Protein AF-A0A1X0QK88-F1 (afdb_monomer_lite)

InterPro domains:
  IPR004154 Anticodon-binding [PF03129] (53-151)
  IPR004499 Proline-tRNA ligase, class IIa, archaeal-type [PTHR43382] (1-264)
  IPR016061 Proline-tRNA ligase, class II, C-terminal [PF09180] (179-264)
  IPR016061 Proline-tRNA ligase, class II, C-terminal [SM00946] (178-264)
  IPR017449 Prolyl-tRNA synthetase, class II [G3DSA:3.30.110.30] (173-264)
  IPR017449 Prolyl-tRNA synthetase, class II [SSF64586] (173-264)
  IPR036621 Anticodon-binding domain superfamily [G3DSA:3.40.50.800] (47-169)
  IPR045864 Class II Aminoacyl-tRNA synthetase/Biotinyl protein ligase (BPL) and lipoyl protein ligase (LPL) [G3DSA:3.30.930.10] (1-44)

pLDDT: mean 93.07, std 9.31, range [46.19, 98.5]

Foldseek 3Di:
DPPAWDDPDPPDPDIDHDDDDDDDDDCVVVVVQQVQQADPLAGADQQVPQLAQEEEEEPDDDPPDDPVLVVLQVVVSVVLVVLQPPHRYDYDPPPVDHSVRVVSVCLNSNRQKYWYTYSVCSVVQWIWIAGNRPRDIDIGHSVCSNVVSVVSSVVSNVVSVVVSVVVLVVQEAEDLALVCVLVSQVVVGKYWYFAAPDPVLQVQQQVVNFDDDVVDGPATGKGFPFQDPDQPPPQVVVPPDDDQRAHSRDRDGGDTITIIHGDD

Radius of gyration: 28.31 Å; chains: 1; bounding box: 80×51×78 Å

Structure (mmCIF, N/CA/C/O backbone):
data_AF-A0A1X0QK88-F1
#
_entry.id   AF-A0A1X0QK88-F1
#
loop_
_atom_site.group_PDB
_atom_site.id
_atom_site.type_symbol
_atom_site.label_atom_id
_atom_site.label_alt_id
_atom_site.label_comp_id
_atom_site.label_asym_id
_atom_site.label_entity_id
_atom_site.label_seq_id
_atom_site.pdbx_PDB_ins_code
_atom_site.Cartn_x
_atom_site.Cartn_y
_atom_site.Cartn_z
_atom_site.occupancy
_atom_site.B_iso_or_equiv
_atom_site.auth_seq_id
_atom_site.auth_comp_id
_atom_site.auth_asym_id
_atom_site.auth_atom_id
_atom_site.pdbx_PDB_model_num
ATOM 1 N N . MET A 1 1 ? 40.387 -0.852 -6.750 1.00 80.88 1 MET A N 1
ATOM 2 C CA . MET A 1 1 ? 40.039 0.233 -5.802 1.00 80.88 1 MET A CA 1
ATOM 3 C C . MET A 1 1 ? 40.524 -0.067 -4.384 1.00 80.88 1 MET A C 1
ATOM 5 O O . MET A 1 1 ? 41.199 0.788 -3.844 1.00 80.88 1 MET A O 1
ATOM 9 N N . PHE A 1 2 ? 40.257 -1.251 -3.809 1.00 92.81 2 PHE A N 1
ATOM 10 C CA . PHE A 1 2 ? 40.659 -1.595 -2.425 1.00 92.81 2 PHE A CA 1
ATOM 11 C C . PHE A 1 2 ? 41.566 -2.841 -2.295 1.00 92.81 2 PHE A C 1
ATOM 13 O O . PHE A 1 2 ? 41.738 -3.353 -1.200 1.00 92.81 2 PHE A O 1
ATOM 20 N N . ASP A 1 3 ? 42.105 -3.343 -3.412 1.00 92.25 3 ASP A N 1
ATOM 21 C CA . ASP A 1 3 ? 42.988 -4.524 -3.520 1.00 92.25 3 ASP A CA 1
ATOM 22 C C . ASP A 1 3 ? 42.616 -5.753 -2.659 1.00 92.25 3 ASP A C 1
ATOM 24 O O . ASP A 1 3 ? 43.473 -6.426 -2.098 1.00 92.25 3 ASP A O 1
ATOM 28 N N . ILE A 1 4 ? 41.318 -6.062 -2.564 1.00 93.25 4 ILE A N 1
ATOM 29 C CA . ILE A 1 4 ? 40.820 -7.197 -1.777 1.00 93.25 4 ILE A CA 1
ATOM 30 C C . ILE A 1 4 ? 40.997 -8.487 -2.585 1.00 93.25 4 ILE A C 1
ATOM 32 O O . ILE A 1 4 ? 40.326 -8.690 -3.601 1.00 93.25 4 ILE A O 1
ATOM 36 N N . LYS A 1 5 ? 41.895 -9.352 -2.118 1.00 93.38 5 LYS A N 1
ATOM 37 C CA . LYS A 1 5 ? 42.307 -10.592 -2.781 1.00 93.38 5 LYS A CA 1
ATOM 38 C C . LYS A 1 5 ? 42.198 -11.789 -1.839 1.00 93.38 5 LYS A C 1
ATOM 40 O O . LYS A 1 5 ? 42.336 -11.634 -0.628 1.00 93.38 5 LYS A O 1
ATOM 45 N N . VAL A 1 6 ? 41.985 -12.972 -2.404 1.00 90.44 6 VAL A N 1
ATOM 46 C CA . VAL A 1 6 ? 42.018 -14.269 -1.711 1.00 90.44 6 VAL A CA 1
ATOM 47 C C . VAL A 1 6 ? 42.975 -15.210 -2.439 1.00 90.44 6 VAL A C 1
ATOM 49 O O . VAL A 1 6 ? 43.127 -15.094 -3.652 1.00 90.44 6 VAL A O 1
ATOM 52 N N . SER A 1 7 ? 43.641 -16.101 -1.702 1.00 88.88 7 SER A N 1
ATOM 53 C CA . SER A 1 7 ? 44.454 -17.162 -2.311 1.00 88.88 7 SER A CA 1
ATOM 54 C C . SER A 1 7 ? 43.537 -18.202 -2.944 1.00 88.88 7 SER A C 1
ATOM 56 O O . SER A 1 7 ? 42.541 -18.581 -2.323 1.00 88.88 7 SER A O 1
ATOM 58 N N . ASP A 1 8 ? 43.871 -18.658 -4.149 1.00 80.19 8 ASP A N 1
ATOM 59 C CA . ASP A 1 8 ? 43.075 -19.670 -4.852 1.00 80.19 8 ASP A CA 1
ATOM 60 C C . ASP A 1 8 ? 43.226 -21.070 -4.220 1.00 80.19 8 ASP A C 1
ATOM 62 O O . ASP A 1 8 ? 42.284 -21.861 -4.255 1.00 80.19 8 ASP A O 1
ATOM 66 N N . ASP A 1 9 ? 44.376 -21.353 -3.592 1.00 81.31 9 ASP A N 1
ATOM 67 C CA . ASP A 1 9 ? 44.658 -22.560 -2.800 1.00 81.31 9 ASP A CA 1
ATOM 68 C C . ASP A 1 9 ? 45.673 -22.267 -1.665 1.00 81.31 9 ASP A C 1
ATOM 70 O O . ASP A 1 9 ? 46.349 -21.236 -1.662 1.00 81.31 9 ASP A O 1
ATOM 74 N N . VAL A 1 10 ? 45.812 -23.171 -0.689 1.00 68.12 10 VAL A N 1
ATOM 75 C CA . VAL A 1 10 ? 46.709 -23.041 0.481 1.00 68.12 10 VAL A CA 1
ATOM 76 C C . VAL A 1 10 ? 48.191 -23.029 0.079 1.00 68.12 10 VAL A C 1
ATOM 78 O O . VAL A 1 10 ? 49.013 -22.452 0.788 1.00 68.12 10 VAL A O 1
ATOM 81 N N . ALA A 1 11 ? 48.535 -23.641 -1.059 1.00 67.12 11 ALA A N 1
ATOM 82 C CA . ALA A 1 11 ? 49.905 -23.747 -1.568 1.00 67.12 11 ALA A CA 1
ATOM 83 C C . ALA A 1 11 ? 50.180 -22.898 -2.827 1.00 67.12 11 ALA A C 1
ATOM 85 O O . ALA A 1 11 ? 51.289 -22.951 -3.359 1.00 67.12 11 ALA A O 1
ATOM 86 N N . SER A 1 12 ? 49.198 -22.139 -3.329 1.00 67.44 12 SER A N 1
ATOM 87 C CA . SER A 1 12 ? 49.368 -21.319 -4.534 1.00 67.44 12 SER A CA 1
ATOM 88 C C . SER A 1 12 ? 49.799 -19.892 -4.194 1.00 67.44 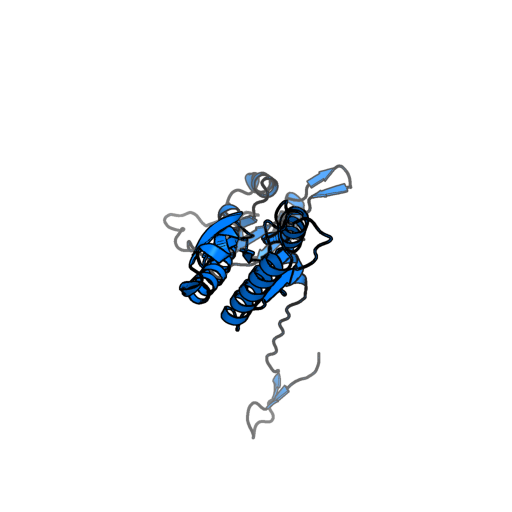12 SER A C 1
ATOM 90 O O . SER A 1 12 ? 49.189 -19.255 -3.343 1.00 67.44 12 SER A O 1
ATOM 92 N N . GLU A 1 13 ? 50.757 -19.333 -4.935 1.00 75.50 13 GLU A N 1
ATOM 93 C CA . GLU A 1 13 ? 51.069 -17.889 -4.910 1.00 75.50 13 GLU A CA 1
ATOM 94 C C . GLU A 1 13 ? 50.109 -17.059 -5.793 1.00 75.50 13 GLU A C 1
ATOM 96 O O . GLU A 1 13 ? 50.347 -15.878 -6.059 1.00 75.50 13 GLU A O 1
ATOM 101 N N . THR A 1 14 ? 49.025 -17.671 -6.285 1.00 83.44 14 THR A N 1
ATOM 102 C CA . THR A 1 14 ? 48.020 -17.014 -7.123 1.00 83.44 14 THR A CA 1
ATOM 103 C C . THR A 1 14 ? 46.889 -16.446 -6.275 1.00 83.44 14 THR A C 1
ATOM 105 O O . THR A 1 14 ? 46.311 -17.118 -5.420 1.00 83.44 14 THR A O 1
ATOM 108 N N . PHE A 1 15 ? 46.580 -15.177 -6.532 1.00 87.62 15 PHE A N 1
ATOM 109 C CA . PHE A 1 15 ? 45.544 -14.432 -5.836 1.00 87.62 15 PHE A CA 1
ATOM 110 C C . PHE A 1 15 ? 44.443 -14.029 -6.807 1.00 87.62 15 PHE A C 1
ATOM 112 O O . PHE A 1 15 ? 44.713 -13.342 -7.797 1.00 87.62 15 PHE A O 1
ATOM 119 N N . SER A 1 16 ? 43.201 -14.346 -6.461 1.00 91.44 16 SER A N 1
ATOM 120 C CA . SER A 1 16 ? 42.027 -13.851 -7.171 1.00 91.44 16 SER A CA 1
ATOM 121 C C . SER A 1 16 ? 41.388 -12.677 -6.444 1.00 91.44 16 SER A C 1
ATOM 123 O O . SER A 1 16 ? 41.336 -12.609 -5.213 1.00 91.44 16 SER A O 1
ATOM 125 N N . TYR A 1 17 ? 40.853 -11.737 -7.221 1.00 93.75 17 TYR A N 1
ATOM 126 C CA . TYR A 1 17 ? 39.996 -10.683 -6.691 1.00 93.75 17 TYR A CA 1
ATOM 127 C C . TYR A 1 17 ? 38.646 -11.257 -6.259 1.00 93.75 17 TYR A C 1
ATOM 129 O O . TYR A 1 17 ? 38.052 -12.078 -6.956 1.00 93.75 17 TYR A O 1
ATOM 137 N N . VAL A 1 18 ? 38.140 -10.793 -5.117 1.00 94.88 18 VAL A N 1
ATOM 138 C CA . VAL A 1 18 ? 36.835 -11.232 -4.607 1.00 94.88 18 VAL A CA 1
ATOM 139 C C . VAL A 1 18 ? 35.676 -10.670 -5.435 1.00 94.88 18 VAL A C 1
ATOM 141 O O . VAL A 1 18 ? 35.711 -9.528 -5.898 1.00 94.88 18 VAL A O 1
ATOM 144 N N . TYR A 1 19 ? 34.594 -11.441 -5.548 1.00 94.75 19 TYR A N 1
ATOM 145 C CA . TYR A 1 19 ? 33.315 -10.949 -6.058 1.00 94.75 19 TYR A CA 1
ATOM 146 C C . TYR A 1 19 ? 32.554 -10.239 -4.935 1.00 94.75 19 TYR A C 1
ATOM 148 O O . TYR A 1 19 ? 32.218 -10.851 -3.922 1.00 94.75 19 TYR A O 1
ATOM 156 N N . GLN A 1 20 ? 32.266 -8.948 -5.107 1.00 95.75 20 GLN A N 1
ATOM 157 C CA . GLN A 1 20 ? 31.522 -8.148 -4.129 1.00 95.75 20 GLN A CA 1
ATOM 158 C C . GLN A 1 20 ? 30.158 -7.741 -4.688 1.00 95.75 20 GLN A C 1
ATOM 160 O O . GLN A 1 20 ? 30.025 -7.441 -5.873 1.00 95.75 20 GLN A O 1
ATOM 165 N N . ASN A 1 21 ? 29.148 -7.686 -3.821 1.00 97.12 21 ASN A N 1
ATOM 166 C CA . ASN A 1 21 ? 27.846 -7.100 -4.121 1.00 97.12 21 ASN A CA 1
ATOM 167 C C . ASN A 1 21 ? 27.462 -6.079 -3.040 1.00 97.12 21 ASN A C 1
ATOM 169 O O . ASN A 1 21 ? 28.023 -6.062 -1.944 1.00 97.12 21 ASN A O 1
ATOM 173 N N . CYS A 1 22 ? 26.522 -5.195 -3.361 1.00 97.00 22 CYS A N 1
ATOM 174 C CA . CYS A 1 22 ? 25.921 -4.285 -2.397 1.00 97.00 22 CYS A CA 1
ATOM 175 C C . CYS A 1 22 ? 24.443 -4.072 -2.736 1.00 97.00 22 CYS A C 1
ATOM 177 O O . CYS A 1 22 ? 24.043 -4.070 -3.900 1.00 97.00 22 CYS A O 1
ATOM 179 N N . TRP A 1 23 ? 23.620 -3.913 -1.707 1.00 97.69 23 TRP A N 1
ATOM 180 C CA . TRP A 1 23 ? 22.190 -3.652 -1.830 1.00 97.69 23 TRP A CA 1
ATOM 181 C C . TRP A 1 23 ? 21.742 -2.781 -0.659 1.00 97.69 23 TRP A C 1
ATOM 183 O O . TRP A 1 23 ? 22.319 -2.831 0.426 1.00 97.69 23 TRP A O 1
ATOM 193 N N . GLY A 1 24 ? 20.728 -1.947 -0.885 1.00 97.12 24 GLY A N 1
ATOM 194 C CA . GLY A 1 24 ? 20.257 -0.991 0.110 1.00 97.12 24 GLY A CA 1
ATOM 195 C C . GLY A 1 24 ? 18.772 -0.691 -0.041 1.00 97.12 24 GLY A C 1
ATOM 196 O O . GLY A 1 24 ? 18.252 -0.572 -1.148 1.00 97.12 24 GLY A O 1
ATOM 197 N N . ILE A 1 25 ? 18.098 -0.541 1.095 1.00 97.06 25 ILE A N 1
ATOM 198 C CA . ILE A 1 25 ? 16.709 -0.099 1.203 1.00 97.06 25 ILE A CA 1
ATOM 199 C C . ILE A 1 25 ? 16.664 1.120 2.123 1.00 97.06 25 ILE A C 1
ATOM 201 O O . ILE A 1 25 ? 17.400 1.192 3.103 1.00 97.06 25 ILE A O 1
ATOM 205 N N . SER A 1 26 ? 15.823 2.102 1.799 1.00 97.38 26 SER A N 1
ATOM 206 C CA . SER A 1 26 ? 15.720 3.347 2.564 1.00 97.38 26 SER A CA 1
ATOM 207 C C . SER A 1 26 ? 14.285 3.649 2.991 1.00 97.38 26 SER A C 1
ATOM 209 O O . SER A 1 26 ? 13.323 2.975 2.603 1.00 97.38 26 SER A O 1
ATOM 211 N N . THR A 1 27 ? 14.132 4.731 3.755 1.00 97.88 27 THR A N 1
ATOM 212 C CA . THR A 1 27 ? 12.841 5.288 4.187 1.00 97.88 27 THR A CA 1
ATOM 213 C C . THR A 1 27 ? 11.955 5.755 3.030 1.00 97.88 27 THR A C 1
ATOM 215 O O . THR A 1 27 ? 10.769 5.997 3.241 1.00 97.88 27 THR A O 1
ATOM 218 N N . ARG A 1 28 ? 12.467 5.796 1.789 1.00 97.50 28 ARG A N 1
ATOM 219 C CA . ARG A 1 28 ? 11.655 6.002 0.576 1.00 97.50 28 ARG A CA 1
ATOM 220 C C . ARG A 1 28 ? 10.474 5.028 0.498 1.00 97.50 28 ARG A C 1
ATOM 222 O O . ARG A 1 28 ? 9.410 5.412 0.024 1.00 97.50 28 ARG A O 1
ATOM 229 N N . SER A 1 29 ? 10.636 3.808 1.010 1.00 97.25 29 SER A N 1
ATOM 230 C CA . SER A 1 29 ? 9.566 2.804 1.109 1.00 97.25 29 SER A CA 1
ATOM 231 C C . SER A 1 29 ? 8.326 3.307 1.866 1.00 97.25 29 SER A C 1
ATOM 233 O O . SER A 1 29 ? 7.206 2.994 1.471 1.00 97.25 29 SER A O 1
ATOM 235 N N . ILE A 1 30 ? 8.500 4.153 2.887 1.00 97.12 30 ILE A N 1
ATOM 236 C CA . ILE A 1 30 ? 7.397 4.766 3.646 1.00 97.12 30 ILE A CA 1
ATOM 237 C C . ILE A 1 30 ? 6.639 5.774 2.775 1.00 97.12 30 ILE A C 1
ATOM 239 O O . ILE A 1 30 ? 5.407 5.795 2.781 1.00 97.12 30 ILE A O 1
ATOM 243 N N . GLY A 1 31 ? 7.361 6.582 1.991 1.00 97.50 31 GLY A N 1
ATOM 244 C CA . GLY A 1 31 ? 6.757 7.516 1.037 1.00 97.50 31 GLY A CA 1
ATOM 245 C C . GLY A 1 31 ? 5.950 6.789 -0.039 1.00 97.50 31 GLY A C 1
ATOM 246 O O . GLY A 1 31 ? 4.801 7.147 -0.280 1.00 97.50 31 GLY A O 1
ATOM 247 N N . VAL A 1 32 ? 6.511 5.713 -0.607 1.00 97.44 32 VAL A N 1
ATOM 248 C CA . VAL A 1 32 ? 5.822 4.859 -1.590 1.00 97.44 32 VAL A CA 1
ATOM 249 C C . VAL A 1 32 ? 4.544 4.273 -0.994 1.00 97.44 32 VAL A C 1
ATOM 251 O O . VAL A 1 32 ? 3.480 4.450 -1.573 1.00 97.44 32 VAL A O 1
ATOM 254 N N . LEU A 1 33 ? 4.624 3.655 0.188 1.00 96.88 33 LEU A N 1
ATOM 255 C CA . LEU A 1 33 ? 3.472 3.098 0.905 1.00 96.88 33 LEU A CA 1
ATOM 256 C C . LEU A 1 33 ? 2.376 4.150 1.138 1.00 96.88 33 LEU A C 1
ATOM 258 O O . LEU A 1 33 ? 1.194 3.871 0.945 1.00 96.88 33 LEU A O 1
ATOM 262 N N . THR A 1 34 ? 2.772 5.368 1.516 1.00 96.81 34 THR A N 1
ATOM 263 C CA . THR A 1 34 ? 1.846 6.484 1.751 1.00 96.81 34 THR A CA 1
ATOM 264 C C . THR A 1 34 ? 1.157 6.924 0.465 1.00 96.81 34 THR A C 1
ATOM 266 O O . THR A 1 34 ? -0.064 7.058 0.459 1.00 96.81 34 THR A O 1
ATOM 269 N N . MET A 1 35 ? 1.899 7.102 -0.630 1.00 96.50 35 MET A N 1
ATOM 270 C CA . MET A 1 35 ? 1.336 7.512 -1.922 1.00 96.50 35 MET A CA 1
ATOM 271 C C . MET A 1 35 ? 0.413 6.449 -2.529 1.00 96.50 35 MET A C 1
ATOM 273 O O . MET A 1 35 ? -0.556 6.801 -3.192 1.00 96.50 35 MET A O 1
ATOM 277 N N . LEU A 1 36 ? 0.700 5.165 -2.297 1.00 96.31 36 LEU A N 1
ATOM 278 C CA . LEU A 1 36 ? -0.044 4.048 -2.883 1.00 96.31 36 LEU A CA 1
ATOM 279 C C . LEU A 1 36 ? -1.402 3.804 -2.226 1.00 96.31 36 LEU A C 1
ATOM 281 O O . LEU A 1 36 ? -2.365 3.478 -2.915 1.00 96.31 36 LEU A O 1
ATOM 285 N N . HIS A 1 37 ? -1.474 3.902 -0.897 1.00 97.69 37 HIS A N 1
ATOM 286 C CA . HIS A 1 37 ? -2.663 3.468 -0.161 1.00 97.69 37 HIS A CA 1
ATOM 287 C C . HIS A 1 37 ? -3.543 4.613 0.340 1.00 97.69 37 HIS A C 1
ATOM 289 O O . HIS A 1 37 ? -4.725 4.378 0.582 1.00 97.69 37 HIS A O 1
ATOM 295 N N . SER A 1 38 ? -3.005 5.826 0.506 1.00 96.94 38 SER A N 1
ATOM 296 C CA . SER A 1 38 ? -3.791 6.959 1.015 1.00 96.94 38 SER A CA 1
ATOM 297 C C . SER A 1 38 ? -4.940 7.328 0.078 1.00 96.94 38 SER A C 1
ATOM 299 O O . SER A 1 38 ? -4.864 7.153 -1.137 1.00 96.94 38 SER A O 1
ATOM 301 N N . ASP A 1 39 ? -5.999 7.883 0.655 1.00 96.69 39 ASP A N 1
ATOM 302 C CA . ASP A 1 39 ? -7.175 8.358 -0.066 1.00 96.69 39 ASP A CA 1
ATOM 303 C C . ASP A 1 39 ? -7.533 9.794 0.356 1.00 96.69 39 ASP A C 1
ATOM 305 O O . ASP A 1 39 ? -6.831 10.437 1.139 1.00 96.69 39 ASP A O 1
ATOM 309 N N . ASN A 1 40 ? -8.662 10.305 -0.139 1.00 97.12 40 ASN A N 1
ATOM 310 C CA . ASN A 1 40 ? -9.125 11.664 0.162 1.00 97.12 40 ASN A CA 1
ATOM 311 C C . ASN A 1 40 ? -9.525 11.882 1.636 1.00 97.12 40 ASN A C 1
ATOM 313 O O . ASN A 1 40 ? -9.787 13.017 2.026 1.00 97.12 40 ASN A O 1
ATOM 317 N N . LYS A 1 41 ? -9.602 10.824 2.454 1.00 96.25 41 LYS A N 1
ATOM 318 C CA . LYS A 1 41 ? -9.869 10.906 3.900 1.00 96.25 41 LYS A CA 1
ATOM 319 C C . LYS A 1 41 ? -8.583 10.892 4.728 1.00 96.25 41 LYS A C 1
ATOM 321 O O . LYS A 1 41 ? -8.633 11.155 5.927 1.00 96.25 41 LYS A O 1
ATOM 326 N N . GLY A 1 42 ? -7.441 10.589 4.112 1.00 96.75 42 GLY A N 1
ATOM 327 C CA . GLY A 1 42 ? -6.130 10.596 4.747 1.00 96.75 42 GLY A CA 1
ATOM 328 C C . GLY A 1 42 ? -5.354 9.308 4.514 1.00 96.75 42 GLY A C 1
ATOM 329 O O . GLY A 1 42 ? -5.550 8.592 3.532 1.00 96.75 42 GLY A O 1
ATOM 330 N N . PHE A 1 43 ? -4.457 9.004 5.449 1.00 97.56 43 PHE A N 1
ATOM 331 C CA . PHE A 1 43 ? -3.607 7.826 5.350 1.00 97.56 43 PHE A CA 1
ATOM 332 C C . PHE A 1 43 ? -4.435 6.538 5.446 1.00 97.56 43 PHE A C 1
ATOM 334 O O . PHE A 1 43 ? -5.462 6.499 6.123 1.00 97.56 43 PHE A O 1
ATOM 341 N N . VAL A 1 44 ? -3.974 5.468 4.798 1.00 98.31 44 VAL A N 1
ATOM 342 C CA . VAL A 1 44 ? -4.503 4.107 4.959 1.00 98.31 44 VAL A CA 1
ATOM 343 C C . VAL A 1 44 ? -3.318 3.207 5.276 1.00 98.31 44 VAL A C 1
ATOM 345 O O . VAL A 1 44 ? -2.493 2.922 4.411 1.00 98.31 44 VAL A O 1
ATOM 348 N N . SER A 1 45 ? -3.191 2.799 6.539 1.00 97.50 45 SER A N 1
ATOM 349 C CA . SER A 1 45 ? -2.028 2.039 6.983 1.00 97.50 45 SER A CA 1
ATOM 350 C C . SER A 1 45 ? -2.219 0.542 6.738 1.00 97.50 45 SER A C 1
ATOM 352 O O . SER A 1 45 ? -3.206 -0.026 7.213 1.00 97.50 45 SER A O 1
ATOM 354 N N . PRO A 1 46 ? -1.275 -0.151 6.076 1.00 98.12 46 PRO A N 1
ATOM 355 C CA . PRO A 1 46 ? -1.287 -1.604 6.041 1.00 98.12 46 PRO A CA 1
ATOM 356 C C . PRO A 1 46 ? -1.151 -2.178 7.463 1.00 98.12 46 PRO A C 1
ATOM 358 O O . PRO A 1 46 ? -0.227 -1.800 8.196 1.00 98.12 46 PRO A O 1
ATOM 361 N N . PRO A 1 47 ? -2.002 -3.138 7.872 1.00 97.88 47 PRO A N 1
ATOM 362 C CA . PRO A 1 47 ? -2.085 -3.575 9.266 1.00 97.88 47 PRO A CA 1
ATOM 363 C C . PRO A 1 47 ? -0.779 -4.085 9.881 1.00 97.88 47 PRO A C 1
ATOM 365 O O . PRO A 1 47 ? -0.565 -3.953 11.085 1.00 97.88 47 PRO A O 1
ATOM 368 N N . ARG A 1 48 ? 0.116 -4.667 9.075 1.00 97.56 48 ARG A N 1
ATOM 369 C CA . ARG A 1 48 ? 1.388 -5.231 9.552 1.00 97.56 48 ARG A CA 1
ATOM 370 C C . ARG A 1 48 ? 2.353 -4.157 10.060 1.00 97.56 48 ARG A C 1
ATOM 372 O O . ARG A 1 48 ? 3.048 -4.405 11.039 1.00 97.56 48 ARG A O 1
ATOM 379 N N . VAL A 1 49 ? 2.316 -2.955 9.483 1.00 97.31 49 VAL A N 1
ATOM 380 C CA . VAL A 1 49 ? 3.206 -1.831 9.839 1.00 97.31 49 VAL A CA 1
ATOM 381 C C . VAL A 1 49 ? 2.498 -0.700 10.593 1.00 97.31 49 VAL A C 1
ATOM 383 O O . VAL A 1 49 ? 3.146 0.233 11.058 1.00 97.31 49 VAL A O 1
ATOM 386 N N . ALA A 1 50 ? 1.176 -0.774 10.755 1.00 97.69 50 ALA A N 1
ATOM 387 C CA . ALA A 1 50 ? 0.403 0.240 11.466 1.00 97.69 50 ALA A CA 1
ATOM 388 C C . ALA A 1 50 ? 0.810 0.330 12.945 1.00 97.69 50 ALA A C 1
ATOM 390 O O . ALA A 1 50 ? 0.709 -0.663 13.663 1.00 97.69 50 ALA A O 1
ATOM 391 N N . HIS A 1 51 ? 1.206 1.508 13.442 1.00 96.38 51 HIS A N 1
ATOM 392 C CA . HIS A 1 51 ? 1.550 1.694 14.864 1.00 96.38 51 HIS A CA 1
ATOM 393 C C . HIS A 1 51 ? 0.381 1.333 15.799 1.00 96.38 51 HIS A C 1
ATOM 395 O O . HIS A 1 51 ? 0.571 0.735 16.854 1.00 96.38 51 HIS A O 1
ATOM 401 N N . THR A 1 52 ? -0.843 1.667 15.397 1.00 98.25 52 THR A N 1
ATOM 402 C CA . THR A 1 52 ? -2.082 1.231 16.046 1.00 98.25 52 THR A CA 1
ATOM 403 C C . THR A 1 52 ? -2.911 0.510 14.998 1.00 98.25 52 THR A C 1
ATOM 405 O O . THR A 1 52 ? -3.240 1.097 13.972 1.00 98.25 52 THR A O 1
ATOM 408 N N . GLN A 1 53 ? -3.193 -0.768 15.236 1.00 98.44 53 GLN A N 1
ATOM 409 C CA . GLN A 1 53 ? -3.983 -1.607 14.333 1.00 98.44 53 GLN A CA 1
ATOM 410 C C . GLN A 1 53 ? -5.477 -1.426 14.584 1.00 98.44 53 GLN A C 1
ATOM 412 O O . GLN A 1 53 ? -6.262 -1.397 13.639 1.00 98.44 53 GLN A O 1
ATOM 417 N N . LEU A 1 54 ? -5.839 -1.301 15.864 1.00 98.50 54 LEU A N 1
ATOM 418 C CA . LEU A 1 54 ? -7.212 -1.298 16.345 1.00 98.50 54 LEU A CA 1
ATOM 419 C C . LEU A 1 54 ? -7.442 -0.085 17.242 1.00 98.50 54 LEU A C 1
ATOM 421 O O . LEU A 1 54 ? -6.678 0.135 18.185 1.00 98.50 54 LEU A O 1
ATOM 425 N N . MET A 1 55 ? -8.496 0.682 16.974 1.00 98.44 55 MET A N 1
ATOM 426 C CA . MET A 1 55 ? -8.966 1.732 17.882 1.00 98.44 55 MET A CA 1
ATOM 427 C C . MET A 1 55 ? -10.366 1.413 18.384 1.00 98.44 55 MET A C 1
ATOM 429 O O . MET A 1 55 ? -11.285 1.308 17.578 1.00 98.44 55 MET A O 1
ATOM 433 N N . ILE A 1 56 ? -10.540 1.322 19.699 1.00 98.31 56 ILE A N 1
ATOM 434 C CA . ILE A 1 56 ? -11.848 1.128 20.328 1.00 98.31 56 ILE A CA 1
ATOM 435 C C . ILE A 1 56 ? -12.414 2.487 20.752 1.00 98.31 56 ILE A C 1
ATOM 437 O O . ILE A 1 56 ? -11.735 3.256 21.443 1.00 98.31 56 ILE A O 1
ATOM 441 N N . ILE A 1 57 ? -13.650 2.788 20.345 1.00 97.56 57 ILE A N 1
ATOM 442 C CA . ILE A 1 57 ? -14.310 4.071 20.606 1.00 97.56 57 ILE A CA 1
ATOM 443 C C . ILE A 1 57 ? -15.678 3.848 21.273 1.00 97.56 57 ILE A C 1
ATOM 445 O O . ILE A 1 57 ? -16.560 3.230 20.667 1.00 97.56 57 ILE A O 1
ATOM 449 N N . PRO A 1 58 ? -15.899 4.387 22.491 1.00 95.69 58 PRO A N 1
ATOM 450 C CA . PRO A 1 58 ? -17.212 4.379 23.118 1.00 95.69 58 PRO A CA 1
ATOM 451 C C . PRO A 1 58 ? -18.193 5.265 22.345 1.00 95.69 58 PRO A C 1
ATOM 453 O O . PRO A 1 58 ? -17.876 6.398 21.970 1.00 95.69 58 PRO A O 1
ATOM 456 N N . CYS A 1 59 ? -19.409 4.766 22.153 1.00 92.50 59 CYS A N 1
ATOM 457 C CA . CYS A 1 59 ? -20.475 5.431 21.413 1.00 92.50 59 CYS A CA 1
ATOM 458 C C . CYS A 1 59 ? -21.740 5.601 22.264 1.00 92.50 59 CYS A C 1
ATOM 460 O O . CYS A 1 59 ? -22.045 4.798 23.143 1.00 92.50 59 CYS A O 1
ATOM 462 N N . GLY A 1 60 ? -22.521 6.645 21.975 1.00 86.56 60 GLY A N 1
ATOM 463 C CA . GLY A 1 60 ? -23.825 6.858 22.615 1.00 86.56 60 GLY A CA 1
ATOM 464 C C . GLY A 1 60 ? -23.774 7.383 24.054 1.00 86.56 60 GLY A C 1
ATOM 465 O O . GLY A 1 60 ? -24.784 7.310 24.747 1.00 86.56 60 GLY A O 1
ATOM 466 N N . ILE A 1 61 ? -22.633 7.919 24.504 1.00 85.44 61 ILE A N 1
ATOM 467 C CA . ILE A 1 61 ? -22.516 8.624 25.787 1.00 85.44 61 ILE A CA 1
ATOM 468 C C . ILE A 1 61 ? -23.219 9.981 25.662 1.00 85.44 61 ILE A C 1
ATOM 470 O O . ILE A 1 61 ? -22.713 10.908 25.031 1.00 85.44 61 ILE A O 1
ATOM 474 N N . THR A 1 62 ? -24.413 10.083 26.239 1.00 82.81 62 THR A N 1
ATOM 475 C CA . THR A 1 62 ? -25.235 11.301 26.277 1.00 82.81 62 THR A CA 1
ATOM 476 C C . THR A 1 62 ? -25.404 11.792 27.715 1.00 82.81 62 THR A C 1
ATOM 478 O O . THR A 1 62 ? -25.150 11.055 28.666 1.00 82.81 62 THR A O 1
ATOM 481 N N . LYS A 1 63 ? -25.890 13.030 27.898 1.00 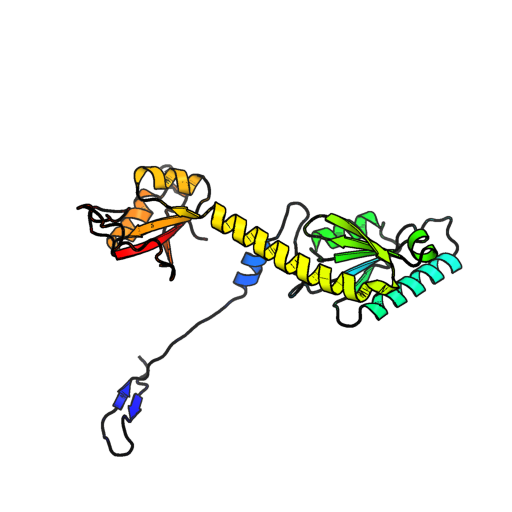78.44 63 LYS A N 1
ATOM 482 C CA . LYS A 1 63 ? -26.191 13.591 29.235 1.00 78.44 63 LYS A CA 1
ATOM 483 C C . LYS A 1 63 ? -27.225 12.777 30.026 1.00 78.44 63 LYS A C 1
ATOM 485 O O . LYS A 1 63 ? -27.278 12.884 31.240 1.00 78.44 63 LYS A O 1
ATOM 490 N N . SER A 1 64 ? -28.042 11.981 29.338 1.00 81.81 64 SER A N 1
ATOM 491 C CA . SER A 1 64 ? -29.069 11.119 29.930 1.00 81.81 64 SER A CA 1
ATOM 492 C C . SER A 1 64 ? -28.539 9.804 30.511 1.00 81.81 64 SER A C 1
ATOM 494 O O . SER A 1 64 ? -29.331 9.028 31.035 1.00 81.81 64 SER A O 1
ATOM 496 N N . LYS A 1 65 ? -27.236 9.523 30.390 1.00 85.94 65 LYS A N 1
ATOM 497 C CA . LYS A 1 65 ? -26.615 8.292 30.890 1.00 85.94 65 LYS A CA 1
ATOM 498 C C . LYS A 1 65 ? -26.036 8.479 32.280 1.00 85.94 65 LYS A C 1
ATOM 500 O O . LYS A 1 65 ? -25.312 9.448 32.510 1.00 85.94 65 LYS A O 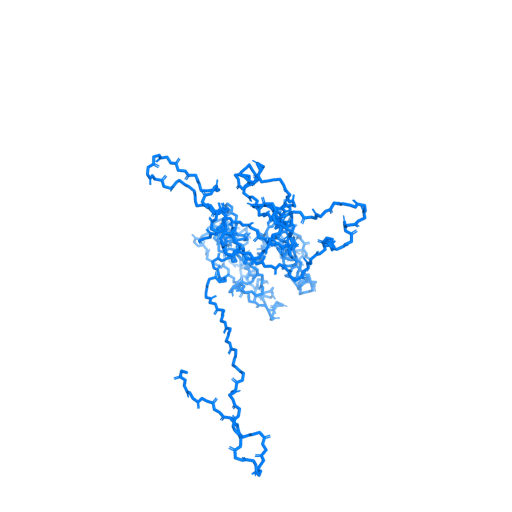1
ATOM 505 N N . THR A 1 66 ? -26.344 7.544 33.177 1.00 89.12 66 THR A N 1
ATOM 506 C CA . THR A 1 66 ? -25.822 7.565 34.548 1.00 89.12 66 THR A CA 1
ATOM 507 C C . THR A 1 66 ? -24.334 7.224 34.566 1.00 89.12 66 THR A C 1
ATOM 509 O O . THR A 1 66 ? -23.808 6.605 33.636 1.00 89.12 66 THR A O 1
ATOM 512 N N . GLU A 1 67 ? -23.637 7.619 35.631 1.00 88.81 67 GLU A N 1
ATOM 513 C CA . GLU A 1 67 ? -22.222 7.268 35.805 1.00 88.81 67 GLU A CA 1
ATOM 514 C C . GLU A 1 67 ? -22.018 5.747 35.895 1.00 88.81 67 GLU A C 1
ATOM 516 O O . GLU A 1 67 ? -21.071 5.224 35.310 1.00 88.81 67 GLU A O 1
ATOM 521 N N . ASP A 1 68 ? -22.960 5.017 36.501 1.00 91.25 68 ASP A N 1
ATOM 522 C CA . ASP A 1 68 ? -22.926 3.550 36.549 1.00 91.25 68 ASP A CA 1
ATOM 523 C C . ASP A 1 68 ? -23.068 2.917 35.157 1.00 91.25 68 ASP A C 1
ATOM 525 O O . ASP A 1 68 ? -22.343 1.982 34.815 1.00 91.25 68 ASP A O 1
ATOM 529 N N . GLU A 1 69 ? -23.958 3.445 34.306 1.00 90.81 69 GLU A N 1
ATOM 530 C CA . GLU A 1 69 ? -24.074 2.983 32.920 1.00 90.81 69 GLU A CA 1
ATOM 531 C C . GLU A 1 69 ? -22.759 3.207 32.157 1.00 90.81 69 GLU A C 1
ATOM 533 O O . GLU A 1 69 ? -22.285 2.300 31.466 1.00 90.81 69 GLU A O 1
ATOM 538 N N . LYS A 1 70 ? -22.145 4.391 32.287 1.00 91.25 70 LYS A N 1
ATOM 539 C CA . LYS A 1 70 ? -20.857 4.696 31.639 1.00 91.25 70 LYS A CA 1
ATOM 540 C C . LYS A 1 70 ? -19.746 3.774 32.131 1.00 91.25 70 LYS A C 1
ATOM 542 O O . LYS A 1 70 ? -18.983 3.262 31.313 1.00 91.25 70 LYS A O 1
ATOM 547 N N . LYS A 1 71 ? -19.684 3.517 33.440 1.00 93.38 71 LYS A N 1
ATOM 548 C CA . LYS A 1 71 ? -18.720 2.590 34.038 1.00 93.38 71 LYS A CA 1
ATOM 549 C C . LYS A 1 71 ? -18.860 1.187 33.446 1.00 93.38 71 LYS A C 1
ATOM 551 O O . LYS A 1 71 ? -17.866 0.629 32.991 1.00 93.38 71 LYS A O 1
ATOM 556 N N . ASN A 1 72 ? -20.086 0.672 33.335 1.00 94.81 72 ASN A N 1
ATOM 557 C CA . ASN A 1 72 ? -20.351 -0.633 32.719 1.00 94.81 72 ASN A CA 1
ATOM 558 C C . ASN A 1 72 ? -19.886 -0.697 31.253 1.00 94.81 72 ASN A C 1
ATOM 560 O O . ASN A 1 72 ? -19.333 -1.707 30.813 1.00 94.81 72 ASN A O 1
ATOM 564 N N . LEU A 1 73 ? -20.074 0.386 30.488 1.00 95.19 73 LEU A N 1
ATOM 565 C CA . LEU A 1 73 ? -19.578 0.478 29.113 1.00 95.19 73 LEU A CA 1
ATOM 566 C C . LEU A 1 73 ? -18.043 0.450 29.058 1.00 95.19 73 LEU A C 1
ATOM 568 O O . LEU A 1 73 ? -17.474 -0.250 28.222 1.00 95.19 73 LEU A O 1
ATOM 572 N N . TYR A 1 74 ? -17.368 1.182 29.946 1.00 95.38 74 TYR A N 1
ATOM 573 C CA . TYR A 1 74 ? -15.904 1.208 30.010 1.00 95.38 74 TYR A CA 1
ATOM 574 C C . TYR A 1 74 ? -15.304 -0.125 30.457 1.00 95.38 74 TYR A C 1
ATOM 576 O O . TYR A 1 74 ? -14.312 -0.562 29.876 1.00 95.38 74 TYR A O 1
ATOM 584 N N . GLU A 1 75 ? -15.935 -0.822 31.400 1.00 96.75 75 GLU A N 1
ATOM 585 C CA . GLU A 1 75 ? -15.535 -2.178 31.785 1.00 96.75 75 GLU A CA 1
ATOM 586 C C . GLU A 1 75 ? -15.659 -3.160 30.614 1.00 96.75 75 GLU A C 1
ATOM 588 O O . GLU A 1 75 ? -14.774 -3.988 30.395 1.00 96.75 75 GLU A O 1
ATOM 593 N N . TYR A 1 76 ? -16.721 -3.053 29.814 1.00 97.12 76 TYR A N 1
ATOM 594 C CA . TYR A 1 76 ? -16.875 -3.874 28.614 1.00 97.12 76 TYR A CA 1
ATOM 595 C C . TYR A 1 76 ? -15.851 -3.534 27.528 1.00 97.12 76 TYR A C 1
ATOM 597 O O . TYR A 1 76 ? -15.290 -4.437 26.914 1.00 97.12 76 TYR A O 1
ATOM 605 N N . ILE A 1 77 ? -15.528 -2.255 27.332 1.00 97.06 77 ILE A N 1
ATOM 606 C CA . ILE A 1 77 ? -14.451 -1.835 26.423 1.00 97.06 77 ILE A CA 1
ATOM 607 C C . ILE A 1 77 ? -13.098 -2.403 26.861 1.00 97.06 77 ILE A C 1
ATOM 609 O O . ILE A 1 77 ? -12.326 -2.858 26.014 1.00 97.06 77 ILE A O 1
ATOM 613 N N . GLU A 1 78 ? -12.809 -2.426 28.163 1.00 97.44 78 GLU A N 1
ATOM 614 C CA . GLU A 1 78 ? -11.573 -3.036 28.654 1.00 97.44 78 GLU A CA 1
ATOM 615 C C . GLU A 1 78 ? -11.583 -4.558 28.440 1.00 97.44 78 GLU A C 1
ATOM 617 O O . GLU A 1 78 ? -10.583 -5.108 27.981 1.00 97.44 78 GLU A O 1
ATOM 622 N N . LYS A 1 79 ? -12.724 -5.239 28.634 1.00 97.38 79 LYS A N 1
ATOM 623 C CA . LYS A 1 79 ? -12.877 -6.664 28.268 1.00 97.38 79 LYS A CA 1
ATOM 624 C C . LYS A 1 79 ? -12.601 -6.906 26.779 1.00 97.38 79 LYS A C 1
ATOM 626 O O . LYS A 1 79 ? -11.853 -7.823 26.438 1.00 97.38 79 LYS A O 1
ATOM 631 N N . VAL A 1 80 ? -13.141 -6.059 25.898 1.00 97.31 80 VAL A N 1
ATOM 632 C CA . VAL A 1 80 ? -12.878 -6.085 24.447 1.00 97.31 80 VAL A CA 1
ATOM 633 C C . VAL A 1 80 ? -11.388 -5.940 24.161 1.00 97.31 80 VAL A C 1
ATOM 635 O O . VAL A 1 80 ? -10.811 -6.758 23.445 1.00 97.31 80 VAL A O 1
ATOM 638 N N . LYS A 1 81 ? -10.731 -4.954 24.763 1.00 97.69 81 LYS A N 1
ATOM 639 C CA . LYS A 1 81 ? -9.295 -4.729 24.588 1.00 97.69 81 LYS A CA 1
ATOM 640 C C . LYS A 1 81 ? -8.454 -5.923 25.053 1.00 97.69 81 LYS A C 1
ATOM 642 O O . LYS A 1 81 ? -7.561 -6.342 24.321 1.00 97.69 81 LYS A O 1
ATOM 647 N N . VAL A 1 82 ? -8.754 -6.492 26.222 1.00 97.44 82 VAL A N 1
ATOM 648 C CA . VAL A 1 82 ? -8.051 -7.665 26.772 1.00 97.44 82 VAL A CA 1
ATOM 649 C C . VAL A 1 82 ? -8.243 -8.899 25.885 1.00 97.44 82 VAL A C 1
ATOM 651 O O . VAL A 1 82 ? -7.287 -9.637 25.652 1.00 97.44 82 VAL A O 1
ATOM 654 N N . SER A 1 83 ? -9.440 -9.104 25.323 1.00 96.94 83 SER A N 1
ATOM 655 C CA . SER A 1 83 ? -9.715 -10.227 24.408 1.00 96.94 83 SER A CA 1
ATOM 656 C C . SER A 1 83 ? -8.881 -10.187 23.118 1.00 96.94 83 SER A C 1
ATOM 658 O O . SER A 1 83 ? -8.621 -11.220 22.499 1.00 96.94 83 SER A O 1
ATOM 660 N N . LEU A 1 84 ? -8.406 -8.996 22.746 1.00 97.31 84 LEU A N 1
ATOM 661 C CA . LEU A 1 84 ? -7.580 -8.728 21.571 1.00 97.31 84 LEU A CA 1
ATOM 662 C C . LEU A 1 84 ? -6.087 -8.624 21.916 1.00 97.31 84 LEU A C 1
ATOM 664 O O . LEU A 1 84 ? -5.311 -7.996 21.188 1.00 97.31 84 LEU A O 1
ATOM 668 N N . ASN A 1 85 ? -5.665 -9.258 23.014 1.00 93.12 85 ASN A N 1
ATOM 669 C CA . ASN A 1 85 ? -4.252 -9.398 23.340 1.00 93.12 85 ASN A CA 1
ATOM 670 C C . ASN A 1 85 ? -3.505 -10.098 22.187 1.00 93.12 85 ASN A C 1
ATOM 672 O O . ASN A 1 85 ? -3.941 -11.136 21.684 1.00 93.12 85 ASN A O 1
ATOM 676 N N . GLY A 1 86 ? -2.392 -9.506 21.753 1.00 95.00 86 GLY A N 1
ATOM 677 C CA . GLY A 1 86 ? -1.656 -9.889 20.542 1.00 95.00 86 GLY A CA 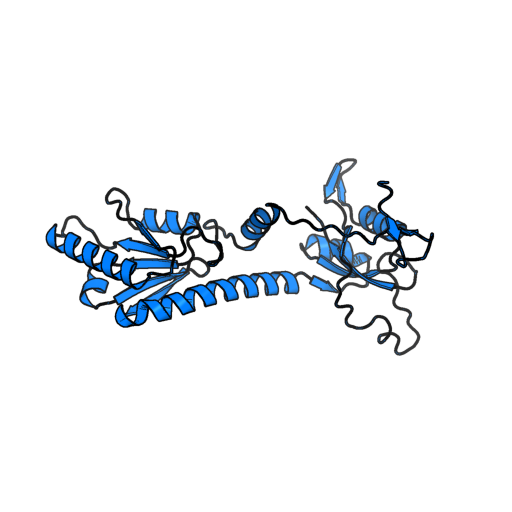1
ATOM 678 C C . GLY A 1 86 ? -1.764 -8.877 19.396 1.00 95.00 86 GLY A C 1
ATOM 679 O O . GLY A 1 86 ? -0.930 -8.896 18.492 1.00 95.00 86 GLY A O 1
ATOM 680 N N . PHE A 1 87 ? -2.717 -7.942 19.457 1.00 97.94 87 PHE A N 1
ATOM 681 C CA . PHE A 1 87 ? -2.805 -6.822 18.519 1.00 97.94 87 PHE A CA 1
ATOM 682 C C . PHE A 1 87 ? -2.370 -5.493 19.147 1.00 97.94 87 PHE A C 1
ATOM 684 O O . PHE A 1 87 ? -2.405 -5.298 20.362 1.00 97.94 87 PHE A O 1
ATOM 691 N N . ARG A 1 88 ? -2.005 -4.520 18.304 1.00 98.38 88 ARG A N 1
ATOM 692 C CA . ARG A 1 88 ? -1.706 -3.143 18.733 1.00 98.38 88 ARG A CA 1
ATOM 693 C C . ARG A 1 88 ? -2.997 -2.338 18.874 1.00 98.38 88 ARG A C 1
ATOM 695 O O . ARG A 1 88 ? -3.390 -1.618 17.951 1.00 98.38 88 ARG A O 1
ATOM 702 N N . VAL A 1 89 ? -3.654 -2.490 20.021 1.00 98.25 89 VAL A N 1
ATOM 703 C CA . VAL A 1 89 ? -4.952 -1.876 20.342 1.00 98.25 89 VAL A CA 1
ATOM 704 C C . VAL A 1 89 ? -4.778 -0.596 21.164 1.00 98.25 89 VAL A C 1
ATOM 706 O O . VAL A 1 89 ? -3.986 -0.558 22.105 1.00 98.25 89 VAL A O 1
ATOM 709 N N . LYS A 1 90 ? -5.555 0.446 20.853 1.00 97.81 90 LYS A N 1
ATOM 710 C CA . LYS A 1 90 ? -5.744 1.629 21.711 1.00 97.81 90 LYS A CA 1
ATOM 711 C C . LYS A 1 90 ? -7.231 1.907 21.934 1.00 97.81 90 LYS A C 1
ATOM 713 O O . LYS A 1 90 ? -8.074 1.468 21.156 1.00 97.81 90 LYS A O 1
ATOM 718 N N . THR A 1 91 ? -7.540 2.645 22.994 1.00 97.69 91 THR A N 1
ATOM 719 C CA . THR A 1 91 ? -8.887 3.131 23.325 1.00 97.69 91 THR A CA 1
ATOM 720 C C . THR A 1 91 ? -8.900 4.660 23.291 1.00 97.69 91 THR A C 1
ATOM 722 O O . THR A 1 91 ? -7.960 5.299 23.764 1.00 97.69 91 THR A O 1
ATOM 725 N N . ASP A 1 92 ? -9.957 5.265 22.744 1.00 96.25 92 ASP A N 1
ATOM 726 C CA . ASP A 1 92 ? -10.153 6.723 22.767 1.00 96.25 92 ASP A CA 1
ATOM 727 C C . ASP A 1 92 ? -11.328 7.106 23.680 1.00 96.25 92 ASP A C 1
ATOM 729 O O . ASP A 1 92 ? -12.465 7.309 23.243 1.00 96.25 92 ASP A O 1
ATOM 733 N N . LEU A 1 93 ? -11.035 7.219 24.977 1.00 93.81 93 LEU A N 1
ATOM 734 C CA . LEU A 1 93 ? -12.004 7.527 26.039 1.00 93.81 93 LEU A CA 1
ATOM 735 C C . LEU A 1 93 ? -12.145 9.032 26.324 1.00 93.81 93 LEU A C 1
ATOM 737 O O . LEU A 1 93 ? -12.654 9.423 27.363 1.00 93.81 93 LEU A O 1
ATOM 741 N N . ARG A 1 94 ? -11.674 9.909 25.429 1.00 91.69 94 ARG A N 1
ATOM 742 C CA . ARG A 1 94 ? -11.735 11.363 25.655 1.00 91.69 94 ARG A CA 1
ATOM 743 C C . ARG A 1 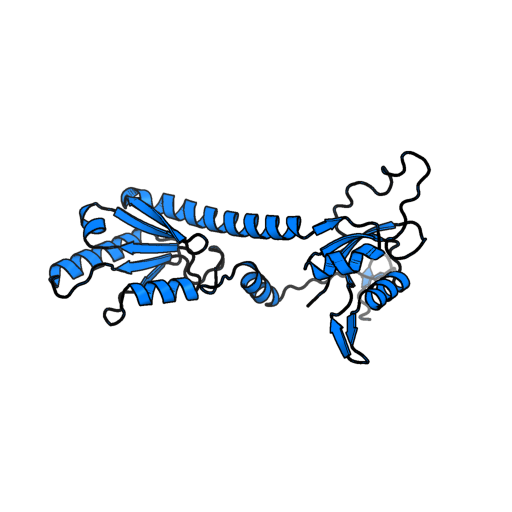94 ? -13.181 11.863 25.634 1.00 91.69 94 ARG A C 1
ATOM 745 O O . ARG A 1 94 ? -13.778 11.925 24.564 1.00 91.69 94 ARG A O 1
ATOM 752 N N . ASP A 1 95 ? -13.743 12.225 26.779 1.00 85.56 95 ASP A N 1
ATOM 753 C CA . ASP A 1 95 ? -15.148 12.659 26.877 1.00 85.56 95 ASP A CA 1
ATOM 754 C C . ASP A 1 95 ? -15.394 14.067 26.321 1.00 85.56 95 ASP A C 1
ATOM 756 O O . ASP A 1 95 ? -16.496 14.398 25.889 1.00 85.56 95 ASP A O 1
ATOM 760 N N . ASN A 1 96 ? -14.345 14.888 26.256 1.00 88.56 96 ASN A N 1
ATOM 761 C CA . ASN A 1 96 ? -14.387 16.233 25.683 1.00 88.56 96 ASN A CA 1
ATOM 762 C C . ASN A 1 96 ? -14.411 16.253 24.142 1.00 88.56 96 ASN A C 1
ATOM 764 O O . ASN A 1 96 ? -14.440 17.329 23.546 1.00 88.56 96 ASN A O 1
ATOM 768 N N . VAL A 1 97 ? -14.370 15.090 23.483 1.00 90.62 97 VAL A N 1
ATOM 769 C CA . VAL A 1 97 ? -14.352 14.967 22.020 1.00 90.62 97 VAL A CA 1
ATOM 770 C C . VAL A 1 97 ? -15.544 14.136 21.565 1.00 90.62 97 VAL A C 1
ATOM 772 O O . VAL A 1 97 ? -15.755 13.017 22.030 1.00 90.62 97 VAL A O 1
ATOM 775 N N . THR A 1 98 ? -16.309 14.659 20.606 1.00 91.81 98 THR A N 1
ATOM 776 C CA . THR A 1 98 ? -17.452 13.932 20.045 1.00 91.81 98 THR A CA 1
ATOM 777 C C . THR A 1 98 ? -16.995 12.642 19.346 1.00 91.81 98 THR A C 1
ATOM 779 O O . THR A 1 98 ? -15.922 12.622 18.733 1.00 91.81 98 THR A O 1
ATOM 782 N N . PRO A 1 99 ? -17.801 11.562 19.357 1.00 92.12 99 PRO A N 1
ATOM 783 C CA . PRO A 1 99 ? -17.458 10.325 18.653 1.00 92.12 99 PRO A CA 1
ATOM 784 C C . PRO A 1 99 ? -17.142 10.542 17.168 1.00 92.12 99 PRO A C 1
ATOM 786 O O . PRO A 1 99 ? -16.167 9.994 16.669 1.00 92.12 99 PRO A O 1
ATOM 789 N N . GLY A 1 100 ? -17.879 11.427 16.487 1.00 93.44 100 GLY A N 1
ATOM 790 C CA . GLY A 1 100 ? -17.605 11.790 15.091 1.00 93.44 100 GLY A CA 1
ATOM 791 C C . GLY A 1 100 ? -16.202 12.371 14.875 1.00 93.44 100 GLY A C 1
ATOM 792 O O . GLY A 1 100 ? -15.511 11.981 13.936 1.00 93.44 100 GLY A O 1
ATOM 793 N N . ASN A 1 101 ? -15.726 13.227 15.784 1.00 95.56 101 ASN A N 1
ATOM 794 C CA . ASN A 1 101 ? -14.361 13.753 15.718 1.00 95.56 101 ASN A CA 1
ATOM 795 C C . ASN A 1 101 ? -13.313 12.666 15.996 1.00 95.56 101 ASN A C 1
ATOM 797 O O . ASN A 1 101 ? -12.257 12.653 15.360 1.00 95.56 101 ASN A O 1
ATOM 801 N N . LYS A 1 102 ? -13.600 11.723 16.903 1.00 96.38 102 LYS A N 1
ATOM 802 C CA . LYS A 1 102 ? -12.727 10.561 17.140 1.00 96.38 102 LYS A CA 1
ATOM 803 C C . LYS A 1 102 ? -12.644 9.668 15.903 1.00 96.38 102 LYS A C 1
ATOM 805 O O . LYS A 1 102 ? -11.545 9.260 15.533 1.00 96.38 102 LYS A O 1
ATOM 810 N N . PHE A 1 103 ? -13.772 9.420 15.236 1.00 96.88 103 PHE A N 1
ATOM 811 C CA . PHE A 1 103 ? -13.846 8.653 13.991 1.00 96.88 103 PHE A CA 1
ATOM 812 C C . PHE A 1 103 ? -12.985 9.281 12.902 1.00 96.88 103 PHE A C 1
ATOM 814 O O . PHE A 1 103 ? -12.106 8.607 12.371 1.00 96.88 103 PHE A O 1
ATOM 821 N N . ASN A 1 104 ? -13.162 10.581 12.654 1.00 96.75 104 ASN A N 1
ATOM 822 C CA . ASN A 1 104 ? -12.373 11.309 11.665 1.00 96.75 104 ASN A CA 1
ATOM 823 C C . ASN A 1 104 ? -10.871 11.270 11.999 1.00 96.75 104 ASN A C 1
ATOM 825 O O . ASN A 1 104 ? -10.046 10.961 11.149 1.00 96.75 104 ASN A O 1
ATOM 829 N N . ASN A 1 105 ? -10.493 11.474 13.263 1.00 96.50 105 ASN A N 1
ATOM 830 C CA . ASN A 1 105 ? -9.094 11.369 13.685 1.00 96.50 105 ASN A CA 1
ATOM 831 C C . ASN A 1 105 ? -8.500 9.961 13.462 1.00 96.50 105 ASN A C 1
ATOM 833 O O . ASN A 1 105 ? -7.320 9.843 13.134 1.00 96.50 105 ASN A O 1
ATOM 837 N N . CYS A 1 106 ? -9.289 8.895 13.619 1.00 96.50 106 CYS A N 1
ATOM 838 C CA . CYS A 1 106 ? -8.846 7.533 13.298 1.00 96.50 106 CYS A CA 1
ATOM 839 C C . CYS A 1 106 ? -8.687 7.322 11.793 1.00 96.50 106 CYS A C 1
ATOM 841 O O . CYS A 1 106 ? -7.714 6.702 11.361 1.00 96.50 106 CYS A O 1
ATOM 843 N N . GLU A 1 107 ? -9.630 7.851 11.012 1.00 96.38 107 GLU A N 1
ATOM 844 C CA . GLU A 1 107 ? -9.627 7.773 9.554 1.00 96.38 107 GLU A CA 1
ATOM 845 C C . GLU A 1 107 ? -8.435 8.534 8.964 1.00 96.38 107 GLU A C 1
ATOM 847 O O . GLU A 1 107 ? -7.658 7.956 8.205 1.00 96.38 107 GLU A O 1
ATOM 852 N N . LEU A 1 108 ? -8.196 9.765 9.415 1.00 97.12 108 LEU A N 1
ATOM 853 C CA . LEU A 1 108 ? -7.065 10.590 8.996 1.00 97.12 108 LEU A CA 1
ATOM 854 C C . LEU A 1 108 ? -5.714 9.919 9.279 1.00 97.12 108 LEU A C 1
ATOM 856 O O . LEU A 1 108 ? -4.817 9.935 8.435 1.00 97.12 108 LEU A O 1
ATOM 860 N N . LYS A 1 109 ? -5.575 9.299 10.459 1.00 96.75 109 LYS A N 1
ATOM 861 C CA . LYS A 1 109 ? -4.364 8.566 10.870 1.00 96.75 109 LYS A CA 1
ATOM 862 C C . LYS A 1 109 ? -4.218 7.197 10.207 1.00 96.75 109 LYS A C 1
ATOM 864 O O . LYS A 1 109 ? -3.186 6.555 10.391 1.00 96.75 109 LYS A O 1
ATOM 869 N N . GLY A 1 110 ? -5.231 6.731 9.483 1.00 97.50 110 GLY A N 1
ATOM 870 C CA . GLY A 1 110 ? -5.198 5.460 8.771 1.00 97.50 110 GLY A CA 1
ATOM 871 C C . GLY A 1 110 ? -5.186 4.226 9.655 1.00 97.50 110 GLY A C 1
ATOM 872 O O . GLY A 1 110 ? -4.599 3.221 9.259 1.00 97.50 110 GLY A O 1
ATOM 873 N N . ILE A 1 111 ? -5.808 4.288 10.837 1.00 98.38 111 ILE A N 1
ATOM 874 C CA . ILE A 1 111 ? -5.923 3.123 11.725 1.00 98.38 111 ILE A CA 1
ATOM 875 C C . ILE A 1 111 ? -6.730 2.038 10.995 1.00 98.38 111 ILE A C 1
ATOM 877 O O . ILE A 1 111 ? -7.880 2.315 10.665 1.00 98.38 111 ILE A O 1
ATOM 881 N N . PRO A 1 112 ? -6.178 0.834 10.749 1.00 98.44 112 PRO A N 1
ATOM 882 C CA . PRO A 1 112 ? -6.783 -0.150 9.851 1.00 98.44 112 PRO A CA 1
ATOM 883 C C . PRO A 1 112 ? -8.205 -0.574 10.222 1.00 98.44 112 PRO A C 1
ATOM 885 O O . PRO A 1 112 ? -9.058 -0.702 9.341 1.00 98.44 112 PRO A O 1
ATOM 888 N N . LEU A 1 113 ? -8.457 -0.796 11.514 1.00 98.31 113 LEU A N 1
ATOM 889 C CA . LEU A 1 113 ? -9.747 -1.255 12.007 1.00 98.31 113 LEU A CA 1
ATOM 890 C C . LEU A 1 113 ? -10.160 -0.449 13.243 1.00 98.31 113 LEU A C 1
ATOM 892 O O . LEU A 1 113 ? -9.387 -0.242 14.179 1.00 98.31 113 LEU A O 1
ATOM 896 N N . ARG A 1 114 ? -11.399 0.025 13.248 1.00 98.06 114 ARG A N 1
ATOM 897 C CA . ARG A 1 114 ? -12.025 0.705 14.381 1.00 98.06 114 ARG A CA 1
ATOM 898 C C . ARG A 1 114 ? -13.096 -0.203 14.975 1.00 98.06 114 ARG A C 1
ATOM 900 O O . ARG A 1 114 ? -13.770 -0.909 14.234 1.00 98.06 114 ARG A O 1
ATOM 907 N N . ILE A 1 115 ? -13.240 -0.189 16.294 1.00 98.25 115 ILE A N 1
ATOM 908 C CA . ILE A 1 115 ? -14.262 -0.931 17.029 1.00 98.25 115 ILE A CA 1
ATOM 909 C C . ILE A 1 115 ? -15.141 0.084 17.750 1.00 98.25 115 ILE A C 1
ATOM 911 O O . ILE A 1 115 ? -14.715 0.714 18.718 1.00 98.25 115 ILE A O 1
ATOM 915 N N . ASP A 1 116 ? -16.360 0.253 17.263 1.00 97.25 116 ASP A N 1
ATOM 916 C CA . ASP A 1 116 ? -17.358 1.128 17.859 1.00 97.25 116 ASP A CA 1
ATOM 917 C C . ASP A 1 116 ? -18.164 0.307 18.877 1.00 97.25 116 ASP A C 1
ATOM 919 O O . ASP A 1 116 ? -18.690 -0.761 18.554 1.00 97.25 116 ASP A O 1
ATOM 923 N N . VAL A 1 117 ? -18.227 0.784 20.124 1.00 96.81 117 VAL A N 1
ATOM 924 C CA . VAL A 1 117 ? -18.898 0.079 21.227 1.00 96.81 117 VAL A CA 1
ATOM 925 C C . VAL A 1 117 ? -19.863 1.025 21.926 1.00 96.81 117 VAL A C 1
ATOM 927 O O . VAL A 1 117 ? -19.446 1.980 22.579 1.00 96.81 117 VAL A O 1
ATOM 930 N N . GLY A 1 118 ? -21.163 0.785 21.788 1.00 94.94 118 GLY A N 1
ATOM 931 C CA . GLY A 1 118 ? -22.211 1.539 22.464 1.00 94.94 118 GLY A CA 1
ATOM 932 C C . GLY A 1 118 ? -23.016 0.714 23.464 1.00 94.94 118 GLY A C 1
ATOM 933 O O . GLY A 1 118 ? -22.845 -0.491 23.627 1.00 94.94 118 GLY A O 1
ATOM 934 N N . PHE A 1 119 ? -23.970 1.375 24.122 1.00 94.00 119 PHE A N 1
ATOM 935 C CA . PHE A 1 119 ? -24.843 0.738 25.117 1.00 94.00 119 PHE A CA 1
ATOM 936 C C . PHE A 1 119 ? -25.733 -0.377 24.553 1.00 94.00 119 PHE A C 1
ATOM 938 O O . PHE A 1 119 ? -26.120 -1.278 25.293 1.00 94.00 119 PHE A O 1
ATOM 945 N N . LYS A 1 120 ? -26.102 -0.310 23.267 1.00 93.88 120 LYS A N 1
ATOM 946 C CA . LYS A 1 120 ? -26.869 -1.380 22.608 1.00 93.88 120 LYS A CA 1
ATOM 947 C C . LYS A 1 120 ? -25.993 -2.610 22.383 1.00 93.88 120 LYS A C 1
ATOM 949 O O . LYS A 1 120 ? -26.415 -3.712 22.707 1.00 93.88 120 LYS A O 1
ATOM 954 N N . ASP A 1 121 ? -24.767 -2.392 21.919 1.00 94.12 121 ASP A N 1
ATOM 955 C CA . ASP A 1 121 ? -23.787 -3.452 21.677 1.00 94.12 121 ASP A CA 1
ATOM 956 C C . ASP A 1 121 ? -23.425 -4.163 22.988 1.00 94.12 121 ASP A C 1
ATOM 958 O O . ASP A 1 121 ? -23.434 -5.387 23.051 1.00 94.12 121 ASP A O 1
ATOM 962 N N . LEU A 1 122 ? -23.253 -3.397 24.074 1.00 94.31 122 LEU A N 1
ATOM 963 C CA . LEU A 1 122 ? -23.085 -3.929 25.429 1.00 94.31 122 LEU A CA 1
ATOM 964 C C . LEU A 1 122 ? -24.232 -4.867 25.839 1.00 94.31 122 LEU A C 1
ATOM 966 O O . LEU A 1 122 ? -23.983 -5.957 26.345 1.00 94.31 122 LEU A O 1
ATOM 970 N N . LYS A 1 123 ? -25.489 -4.452 25.631 1.00 94.75 123 LYS A N 1
ATOM 971 C CA . LYS A 1 123 ? -26.668 -5.259 25.995 1.00 94.75 123 LYS A CA 1
ATOM 972 C C . LYS A 1 123 ? -26.776 -6.543 25.176 1.00 94.75 123 LYS A C 1
ATOM 974 O O . LYS A 1 123 ? -27.237 -7.550 25.701 1.00 94.75 123 LYS A O 1
ATOM 979 N N . ASN A 1 124 ? -26.346 -6.499 23.919 1.00 96.31 124 ASN A N 1
ATOM 980 C CA . ASN A 1 124 ? -26.416 -7.631 23.000 1.00 96.31 124 ASN A CA 1
ATOM 981 C C . ASN A 1 124 ? -25.160 -8.521 23.035 1.00 96.31 124 ASN A C 1
ATOM 983 O O . ASN A 1 124 ? -25.134 -9.546 22.359 1.00 96.31 124 ASN A O 1
ATOM 987 N N . ASN A 1 125 ? -24.134 -8.160 23.817 1.00 96.44 125 ASN A N 1
ATOM 988 C CA . ASN A 1 125 ? -22.812 -8.799 23.803 1.00 96.44 125 ASN A CA 1
ATOM 989 C C . ASN A 1 125 ? -22.174 -8.797 22.398 1.00 96.44 125 ASN A C 1
ATOM 991 O O . ASN A 1 125 ? -21.672 -9.809 21.901 1.00 96.44 125 ASN A O 1
ATOM 995 N N . GLU A 1 126 ? -22.225 -7.641 21.741 1.00 97.31 126 GLU A N 1
ATOM 996 C CA . GLU A 1 126 ? -21.715 -7.408 20.392 1.00 97.31 126 GLU A CA 1
ATOM 997 C C . GLU A 1 126 ? -20.743 -6.221 20.351 1.00 97.31 126 GLU A C 1
ATOM 999 O O . GLU A 1 126 ? -20.588 -5.483 21.329 1.00 97.31 126 GLU A O 1
ATOM 1004 N N . VAL A 1 127 ? -20.075 -6.045 19.210 1.00 97.44 127 VAL A N 1
ATOM 1005 C CA . VAL A 1 127 ? -19.306 -4.849 18.843 1.00 97.44 127 VAL A CA 1
ATOM 1006 C C . VAL A 1 127 ? -19.450 -4.565 17.344 1.00 97.44 127 VAL A C 1
ATOM 1008 O O . VAL A 1 127 ? -19.686 -5.481 16.551 1.00 97.44 127 VAL A O 1
ATOM 1011 N N . CYS A 1 128 ? -19.249 -3.309 16.938 1.00 98.00 128 CYS A N 1
ATOM 1012 C CA . CYS A 1 128 ? -19.258 -2.912 15.531 1.00 98.00 128 CYS A CA 1
ATOM 1013 C C . CYS A 1 128 ? -17.830 -2.674 15.028 1.00 98.00 128 CYS A C 1
ATOM 1015 O O . CYS A 1 128 ? -17.154 -1.737 15.453 1.00 98.00 128 CYS A O 1
ATOM 1017 N N . LEU A 1 129 ? -17.358 -3.512 14.107 1.00 98.00 129 LEU A N 1
ATOM 1018 C CA . LEU A 1 129 ? -16.078 -3.334 13.425 1.00 98.00 129 LEU A CA 1
ATOM 1019 C C . LEU A 1 129 ? -16.247 -2.429 12.206 1.00 98.00 129 LEU A C 1
ATOM 1021 O O . LEU A 1 129 ? -17.174 -2.613 11.420 1.00 98.00 129 LEU A O 1
ATOM 1025 N N . VAL A 1 130 ? -15.319 -1.496 12.004 1.00 98.19 130 VAL A N 1
ATOM 1026 C CA . VAL A 1 130 ? -15.294 -0.591 10.851 1.00 98.19 130 VAL A CA 1
ATOM 1027 C C . VAL A 1 130 ? -13.912 -0.599 10.214 1.00 98.19 130 VAL A C 1
ATOM 1029 O O . VAL A 1 130 ? -12.923 -0.217 10.842 1.00 98.19 130 VAL A O 1
ATOM 1032 N N . ARG A 1 131 ? -13.840 -1.018 8.950 1.00 98.00 131 ARG A N 1
ATOM 1033 C CA . ARG A 1 131 ? -12.598 -1.031 8.167 1.00 98.00 131 ARG A CA 1
ATOM 1034 C C . ARG A 1 131 ? -12.237 0.353 7.646 1.00 98.00 131 ARG A C 1
ATOM 1036 O O . ARG A 1 131 ? -13.103 1.080 7.162 1.00 98.00 131 ARG A O 1
ATOM 1043 N N . ARG A 1 132 ? -10.949 0.693 7.654 1.00 98.06 132 ARG A N 1
ATOM 1044 C CA . ARG A 1 132 ? -10.462 1.974 7.124 1.00 98.06 132 ARG A CA 1
ATOM 1045 C C . ARG A 1 132 ? -10.453 2.055 5.605 1.00 98.06 132 ARG A C 1
ATOM 1047 O O . ARG A 1 132 ? -10.790 3.100 5.061 1.00 98.06 132 ARG A O 1
ATOM 1054 N N . ASP A 1 133 ? -10.038 0.990 4.939 1.00 97.19 133 ASP A N 1
ATOM 1055 C CA . ASP A 1 133 ? -9.809 0.952 3.493 1.00 97.19 133 ASP A CA 1
ATOM 1056 C C . ASP A 1 133 ? -11.108 0.984 2.668 1.00 97.19 133 ASP A C 1
ATOM 1058 O O . ASP A 1 133 ? -11.146 1.570 1.591 1.00 97.19 133 ASP A O 1
ATOM 1062 N N . THR A 1 134 ? -12.180 0.385 3.192 1.00 96.56 134 THR A N 1
ATOM 1063 C CA . THR A 1 134 ? -13.479 0.243 2.505 1.00 96.56 134 THR A CA 1
ATOM 1064 C C . THR A 1 134 ? -14.638 0.940 3.214 1.00 96.56 134 THR A C 1
ATOM 1066 O O . THR A 1 134 ? -15.727 1.039 2.654 1.00 96.56 134 THR A O 1
ATOM 1069 N N . CYS A 1 135 ? -14.449 1.390 4.459 1.00 95.25 135 CYS A N 1
ATOM 1070 C CA . CYS A 1 135 ? -15.520 1.871 5.343 1.00 95.25 135 CYS A CA 1
ATOM 1071 C C . CYS A 1 135 ? -16.622 0.833 5.638 1.00 95.25 135 CYS A C 1
ATOM 1073 O O . CYS A 1 135 ? -17.678 1.192 6.167 1.00 95.25 135 CYS A O 1
ATOM 1075 N N . LYS A 1 136 ? -16.386 -0.451 5.328 1.00 96.88 136 LYS A N 1
ATOM 1076 C CA . LYS A 1 136 ? -17.324 -1.538 5.617 1.00 96.88 136 LYS A CA 1
ATOM 1077 C C . LYS A 1 136 ? -17.514 -1.672 7.126 1.00 96.88 136 LYS A C 1
ATOM 1079 O O . LYS A 1 136 ? -16.535 -1.683 7.875 1.00 96.88 136 LYS A O 1
ATOM 1084 N N . LYS A 1 137 ? -18.776 -1.796 7.543 1.00 97.31 137 LYS A N 1
ATOM 1085 C CA . LYS A 1 137 ? -19.176 -2.035 8.932 1.00 97.31 137 LYS A CA 1
ATOM 1086 C C . LYS A 1 137 ? -19.666 -3.464 9.103 1.00 97.31 137 LYS A C 1
ATOM 1088 O O . LYS A 1 137 ? -20.387 -3.960 8.239 1.00 97.31 137 LYS A O 1
ATOM 1093 N N . ILE A 1 138 ? -19.281 -4.108 10.197 1.00 96.31 138 ILE A N 1
ATOM 1094 C CA . ILE A 1 138 ? -19.672 -5.482 10.512 1.00 96.31 138 ILE A CA 1
ATOM 1095 C C . ILE A 1 138 ? -20.014 -5.549 11.997 1.00 96.31 138 ILE A C 1
ATOM 1097 O O . ILE A 1 138 ? -19.164 -5.271 12.840 1.00 96.31 138 ILE A O 1
ATOM 1101 N N . GLN A 1 139 ? -21.253 -5.920 12.305 1.00 97.38 139 GLN A N 1
ATOM 1102 C CA . GLN A 1 139 ? -21.664 -6.235 13.668 1.00 97.38 139 GLN A CA 1
ATOM 1103 C C . GLN A 1 139 ? -21.244 -7.669 13.983 1.00 97.38 139 GLN A C 1
ATOM 1105 O O . GLN A 1 139 ? -21.514 -8.572 13.190 1.00 97.38 139 GLN A O 1
ATOM 1110 N N . ILE A 1 140 ? -20.577 -7.880 15.114 1.00 96.69 140 ILE A N 1
ATOM 1111 C CA . ILE A 1 140 ? -20.101 -9.204 15.514 1.00 96.69 140 ILE A CA 1
ATOM 1112 C C . ILE A 1 140 ? -20.366 -9.470 16.986 1.00 96.69 140 ILE A C 1
ATOM 1114 O O . ILE A 1 140 ? -20.325 -8.563 17.815 1.00 96.69 140 ILE A O 1
ATOM 1118 N N . ASN A 1 141 ? -20.583 -10.740 17.314 1.00 97.38 141 ASN A N 1
ATOM 1119 C CA . ASN A 1 141 ? -20.663 -11.173 18.699 1.00 97.38 141 ASN A CA 1
ATOM 1120 C C . ASN A 1 141 ? -19.278 -11.106 19.361 1.00 97.38 141 ASN A C 1
ATOM 1122 O O . ASN A 1 141 ? -18.282 -11.529 18.766 1.00 97.38 141 ASN A O 1
ATOM 1126 N N . PHE A 1 142 ? -19.225 -10.619 20.601 1.00 96.44 142 PHE A N 1
ATOM 1127 C CA . PHE A 1 142 ? -17.993 -10.504 21.380 1.00 96.44 142 PHE A CA 1
ATOM 1128 C C . PHE A 1 142 ? -17.256 -11.840 21.527 1.00 96.44 142 PHE A C 1
ATOM 1130 O O . PHE A 1 142 ? -16.029 -11.868 21.476 1.00 96.44 142 PHE A O 1
ATOM 1137 N N . ASN A 1 143 ? -17.980 -12.957 21.619 1.00 96.44 143 ASN A N 1
ATOM 1138 C CA . ASN A 1 143 ? -17.374 -14.277 21.802 1.00 96.44 143 ASN A CA 1
ATOM 1139 C C . ASN A 1 143 ? -16.474 -14.690 20.623 1.00 96.44 143 ASN A C 1
ATOM 1141 O O . ASN A 1 143 ? -15.522 -15.439 20.818 1.00 96.44 143 ASN A O 1
ATOM 1145 N N . ASN A 1 144 ? -16.729 -14.158 19.423 1.00 95.62 144 ASN A N 1
ATOM 1146 C CA . ASN A 1 144 ? -15.986 -14.491 18.203 1.00 95.62 144 ASN A CA 1
ATOM 1147 C C . ASN A 1 144 ? -14.977 -13.395 17.809 1.00 95.62 144 ASN A C 1
ATOM 1149 O O . ASN A 1 144 ? -14.387 -13.446 16.729 1.00 95.62 144 ASN A O 1
ATOM 1153 N N . ILE A 1 145 ? -14.792 -12.371 18.651 1.00 97.06 145 ILE A N 1
ATOM 1154 C CA . ILE A 1 145 ? -14.078 -11.145 18.276 1.00 97.06 145 ILE A CA 1
ATOM 1155 C C . ILE A 1 145 ? -12.638 -11.399 17.835 1.00 97.06 145 ILE A C 1
ATOM 1157 O O . ILE A 1 145 ? -12.187 -10.820 16.850 1.00 97.06 145 ILE A O 1
ATOM 1161 N N . LYS A 1 146 ? -11.921 -12.287 18.526 1.00 96.88 146 LYS A N 1
ATOM 1162 C CA . LYS A 1 146 ? -10.508 -12.555 18.253 1.00 96.88 146 LYS A CA 1
ATOM 1163 C C . LYS A 1 146 ? -10.304 -13.169 16.869 1.00 96.88 146 LYS A C 1
ATOM 1165 O O . LYS A 1 146 ? -9.440 -12.707 16.122 1.00 96.88 146 LYS A O 1
ATOM 1170 N N . ASP A 1 147 ? -11.119 -14.153 16.511 1.00 97.38 147 ASP A N 1
ATOM 1171 C CA . ASP A 1 147 ? -11.017 -14.844 15.224 1.00 97.38 147 ASP A CA 1
ATOM 1172 C C . ASP A 1 147 ? -11.418 -13.915 14.079 1.00 97.38 147 ASP A C 1
ATOM 1174 O O . ASP A 1 147 ? -10.700 -13.801 13.082 1.00 97.38 147 ASP A O 1
ATOM 1178 N N . VAL A 1 148 ? -12.512 -13.163 14.250 1.00 97.75 148 VAL A N 1
ATOM 1179 C CA . VAL A 1 148 ? -12.961 -12.215 13.224 1.00 97.75 148 VAL A CA 1
ATOM 1180 C C . VAL A 1 148 ? -11.941 -11.097 13.019 1.00 97.75 148 VAL A C 1
ATOM 1182 O O . VAL A 1 148 ? -11.599 -10.793 11.880 1.00 97.75 148 VAL A O 1
ATOM 1185 N N . VAL A 1 149 ? -11.400 -10.509 14.090 1.00 98.00 149 VAL A N 1
ATOM 1186 C CA . VAL A 1 149 ? -10.376 -9.458 13.976 1.00 98.00 149 VAL A CA 1
ATOM 1187 C C . VAL A 1 149 ? -9.102 -9.997 13.322 1.00 98.00 149 VAL A C 1
ATOM 1189 O O . VAL A 1 149 ? -8.523 -9.312 12.480 1.00 98.00 149 VAL A O 1
ATOM 1192 N N . THR A 1 150 ? -8.685 -11.226 13.641 1.00 97.94 150 THR A N 1
ATOM 1193 C CA . THR A 1 150 ? -7.531 -11.875 12.994 1.00 97.94 150 THR A CA 1
ATOM 1194 C C . THR A 1 150 ? -7.739 -11.997 11.485 1.00 97.94 150 THR A C 1
ATOM 1196 O O . THR A 1 150 ? -6.866 -11.609 10.702 1.00 97.94 150 THR A O 1
ATOM 1199 N N . ASN A 1 151 ? -8.912 -12.476 11.071 1.00 98.00 151 ASN A N 1
ATOM 1200 C CA . ASN A 1 151 ? -9.259 -12.615 9.661 1.00 98.00 151 ASN A CA 1
ATOM 1201 C C . ASN A 1 151 ? -9.347 -11.255 8.964 1.00 98.00 151 ASN A C 1
ATOM 1203 O O . ASN A 1 151 ? -8.745 -11.076 7.909 1.00 98.00 151 ASN A O 1
ATOM 1207 N N . GLU A 1 152 ? -10.010 -10.266 9.567 1.00 97.75 152 GLU A N 1
ATOM 1208 C CA . GLU A 1 152 ? -10.146 -8.934 8.972 1.00 97.75 152 GLU A CA 1
ATOM 1209 C C . GLU A 1 152 ? -8.800 -8.221 8.811 1.00 97.75 152 GLU A C 1
ATOM 1211 O O . GLU A 1 152 ? -8.560 -7.596 7.782 1.00 97.75 152 GLU A O 1
ATOM 1216 N N . ILE A 1 153 ? -7.874 -8.359 9.761 1.00 97.94 153 ILE A N 1
ATOM 1217 C CA . ILE A 1 153 ? -6.521 -7.798 9.641 1.00 97.94 153 ILE A CA 1
ATOM 1218 C C . ILE A 1 153 ? -5.761 -8.405 8.449 1.00 97.94 153 ILE A C 1
ATOM 1220 O O . ILE A 1 153 ? -5.072 -7.680 7.723 1.00 97.94 153 ILE A O 1
ATOM 1224 N N . ASN A 1 154 ? -5.897 -9.711 8.213 1.00 98.25 154 ASN A N 1
ATOM 1225 C CA . ASN A 1 154 ? -5.297 -10.369 7.051 1.00 98.25 154 ASN A CA 1
ATOM 1226 C C . ASN A 1 154 ? -5.998 -9.980 5.744 1.00 98.25 154 ASN A C 1
ATOM 1228 O O . ASN A 1 154 ? -5.321 -9.691 4.757 1.00 98.25 154 ASN A O 1
ATOM 1232 N N . ASN A 1 155 ? -7.329 -9.903 5.755 1.00 98.38 155 ASN A N 1
ATOM 1233 C CA . ASN A 1 155 ? -8.123 -9.490 4.603 1.00 98.38 155 ASN A CA 1
ATOM 1234 C C . ASN A 1 155 ? -7.773 -8.062 4.181 1.00 98.38 155 ASN A C 1
ATOM 1236 O O . ASN A 1 155 ? -7.434 -7.856 3.025 1.00 98.38 155 ASN A O 1
ATOM 1240 N N . ILE A 1 156 ? -7.722 -7.100 5.113 1.00 98.38 156 ILE A N 1
ATOM 1241 C CA . ILE A 1 156 ? -7.292 -5.721 4.816 1.00 98.38 156 ILE A CA 1
ATOM 1242 C C . ILE A 1 156 ? -5.905 -5.716 4.161 1.00 98.38 156 ILE A C 1
ATOM 1244 O O . ILE A 1 156 ? -5.681 -5.001 3.188 1.00 98.38 156 ILE A O 1
ATOM 1248 N N . HIS A 1 157 ? -4.953 -6.503 4.673 1.00 98.44 157 HIS A N 1
ATOM 1249 C CA . HIS A 1 157 ? -3.612 -6.554 4.088 1.00 98.44 157 HIS A CA 1
ATOM 1250 C C . HIS A 1 157 ? -3.624 -7.070 2.642 1.00 98.44 157 HIS A C 1
ATOM 1252 O O . HIS A 1 157 ? -3.000 -6.463 1.770 1.00 98.44 157 HIS A O 1
ATOM 1258 N N . ASN A 1 158 ? -4.342 -8.165 2.393 1.00 98.44 158 ASN A N 1
ATOM 1259 C CA . ASN A 1 158 ? -4.440 -8.771 1.069 1.00 98.44 158 ASN A CA 1
ATOM 1260 C C . ASN A 1 158 ? -5.216 -7.879 0.095 1.00 98.44 158 ASN A C 1
ATOM 1262 O O . ASN A 1 158 ? -4.792 -7.717 -1.043 1.00 98.44 158 ASN A O 1
ATOM 1266 N N . ASP A 1 159 ? -6.298 -7.248 0.544 1.00 98.38 159 ASP A N 1
ATOM 1267 C CA . ASP A 1 159 ? -7.119 -6.351 -0.269 1.00 98.38 159 ASP A CA 1
ATOM 1268 C C . ASP A 1 159 ? -6.320 -5.112 -0.700 1.00 98.38 159 ASP A C 1
ATOM 1270 O O . ASP A 1 159 ? -6.341 -4.741 -1.874 1.00 98.38 159 ASP A O 1
ATOM 1274 N N . LEU A 1 160 ? -5.538 -4.516 0.213 1.00 98.25 160 LEU A N 1
ATOM 1275 C CA . LEU A 1 160 ? -4.635 -3.405 -0.114 1.00 98.25 160 LEU A CA 1
ATOM 1276 C C . LEU A 1 160 ? -3.574 -3.807 -1.144 1.00 98.25 160 LEU A C 1
ATOM 1278 O O . LEU A 1 160 ? -3.300 -3.040 -2.070 1.00 98.25 160 LEU A O 1
ATOM 1282 N N . PHE A 1 161 ? -2.988 -4.998 -0.999 1.00 98.38 161 PHE A N 1
ATOM 1283 C CA . PHE A 1 161 ? -2.008 -5.520 -1.951 1.00 98.38 161 PHE A CA 1
ATOM 1284 C C . PHE A 1 161 ? -2.638 -5.793 -3.322 1.00 98.38 161 PHE A C 1
ATOM 1286 O O . PHE A 1 161 ? -2.122 -5.329 -4.335 1.00 98.38 161 PHE A O 1
ATOM 1293 N N . ASN A 1 162 ? -3.767 -6.501 -3.358 1.00 98.44 162 ASN A N 1
ATOM 1294 C CA . ASN A 1 162 ? -4.448 -6.882 -4.593 1.00 98.44 162 ASN A CA 1
ATOM 1295 C C . ASN A 1 162 ? -4.945 -5.659 -5.364 1.00 98.44 162 ASN A C 1
ATOM 1297 O O . ASN A 1 162 ? -4.770 -5.597 -6.578 1.00 98.44 162 ASN A O 1
ATOM 1301 N N . LYS A 1 163 ? -5.492 -4.657 -4.665 1.00 97.69 163 LYS A N 1
ATOM 1302 C CA . LYS A 1 163 ? -5.878 -3.381 -5.275 1.00 97.69 163 LYS A CA 1
ATOM 1303 C C . LYS A 1 163 ? -4.674 -2.689 -5.916 1.00 97.69 163 LYS A C 1
ATOM 1305 O O . LYS A 1 163 ? -4.717 -2.371 -7.098 1.00 97.69 163 LYS A O 1
ATOM 1310 N N . ALA A 1 164 ? -3.584 -2.522 -5.166 1.00 97.62 164 ALA A N 1
ATOM 1311 C CA . ALA A 1 164 ? -2.361 -1.894 -5.667 1.00 97.62 164 ALA A CA 1
ATOM 1312 C C . ALA A 1 164 ? -1.752 -2.646 -6.862 1.00 97.62 164 ALA A C 1
ATOM 1314 O O . ALA A 1 164 ? -1.292 -2.030 -7.823 1.00 97.62 164 ALA A O 1
ATOM 1315 N N . LYS A 1 165 ? -1.761 -3.981 -6.809 1.00 97.62 165 LYS A N 1
ATOM 1316 C CA . LYS A 1 165 ? -1.282 -4.844 -7.887 1.00 97.62 165 LYS A CA 1
ATOM 1317 C C . LYS A 1 165 ? -2.142 -4.695 -9.143 1.00 97.62 165 LYS A C 1
ATOM 1319 O O . LYS A 1 165 ? -1.593 -4.461 -10.214 1.00 97.62 165 LYS A O 1
ATOM 1324 N N . SER A 1 166 ? -3.465 -4.753 -9.003 1.00 98.00 166 SER A N 1
ATOM 1325 C CA . SER A 1 166 ? -4.398 -4.548 -10.116 1.00 98.00 166 SER A CA 1
ATOM 1326 C C . SER A 1 166 ? -4.250 -3.153 -10.729 1.00 98.00 166 SER A C 1
ATOM 1328 O O . SER A 1 166 ? -4.286 -3.012 -11.950 1.00 98.00 166 SER A O 1
ATOM 1330 N N . ASP A 1 167 ? -4.051 -2.120 -9.905 1.00 96.75 167 ASP A N 1
ATOM 1331 C CA . ASP A 1 167 ? -3.820 -0.755 -10.378 1.00 96.75 167 ASP A CA 1
ATOM 1332 C C . ASP A 1 167 ? -2.520 -0.662 -11.192 1.00 96.75 167 ASP A C 1
ATOM 1334 O O . ASP A 1 167 ? -2.511 -0.047 -12.259 1.00 96.75 167 ASP A O 1
ATOM 1338 N N . LEU A 1 168 ? -1.436 -1.301 -10.736 1.00 96.06 168 LEU A N 1
ATOM 1339 C CA . LEU A 1 168 ? -0.170 -1.379 -11.471 1.00 96.06 168 LEU A CA 1
ATOM 1340 C C . LEU A 1 168 ? -0.333 -2.114 -12.808 1.00 96.06 168 LEU A C 1
ATOM 1342 O O . LEU A 1 168 ? 0.089 -1.598 -13.841 1.00 96.06 168 LEU A O 1
ATOM 1346 N N . GLU A 1 169 ? -0.953 -3.295 -12.795 1.00 95.50 169 GLU A N 1
ATOM 1347 C CA . GLU A 1 169 ? -1.161 -4.126 -13.986 1.00 95.50 169 GLU A CA 1
ATOM 1348 C C . GLU A 1 169 ? -2.035 -3.410 -15.022 1.00 95.50 169 GLU A C 1
ATOM 1350 O O . GLU A 1 169 ? -1.695 -3.393 -16.202 1.00 95.50 169 GLU A O 1
ATOM 1355 N N . SER A 1 170 ? -3.094 -2.717 -14.586 1.00 97.19 170 SER A N 1
ATOM 1356 C CA . SER A 1 170 ? -3.961 -1.928 -15.477 1.00 97.19 170 SER A CA 1
ATOM 1357 C C . SER A 1 170 ? -3.254 -0.742 -16.147 1.00 97.19 170 SER A C 1
ATOM 1359 O O . SER A 1 170 ? -3.708 -0.251 -17.181 1.00 97.19 170 SER A O 1
ATOM 1361 N N . ARG A 1 171 ? -2.141 -0.275 -15.563 1.00 97.19 171 ARG A N 1
ATOM 1362 C CA . ARG A 1 171 ? -1.330 0.846 -16.061 1.00 97.19 171 ARG A CA 1
ATOM 1363 C C . ARG A 1 171 ? -0.086 0.399 -16.818 1.00 97.19 171 ARG A C 1
ATOM 1365 O O . ARG A 1 171 ? 0.643 1.258 -17.314 1.00 97.19 171 ARG A O 1
ATOM 1372 N N . LEU A 1 172 ? 0.178 -0.904 -16.901 1.00 97.00 172 LEU A N 1
ATOM 1373 C CA . LEU A 1 172 ? 1.271 -1.460 -17.686 1.00 97.00 172 LEU A CA 1
ATOM 1374 C C . LEU A 1 172 ? 0.782 -1.753 -19.104 1.00 97.00 172 LEU A C 1
ATOM 1376 O O . LEU A 1 172 ? 0.059 -2.714 -19.347 1.00 97.00 172 LEU A O 1
ATOM 1380 N N . VAL A 1 173 ? 1.197 -0.921 -20.054 1.00 96.62 173 VAL A N 1
ATOM 1381 C CA . VAL A 1 173 ? 0.767 -1.016 -21.451 1.00 96.62 173 VAL A CA 1
ATOM 1382 C C . VAL A 1 173 ? 1.873 -1.633 -22.294 1.00 96.62 173 VAL A C 1
ATOM 1384 O O . VAL A 1 173 ? 3.002 -1.146 -22.301 1.00 96.62 173 VAL A O 1
ATOM 1387 N N . TYR A 1 174 ? 1.547 -2.692 -23.032 1.00 95.31 174 TYR A N 1
ATOM 1388 C CA . TYR A 1 174 ? 2.430 -3.219 -24.066 1.00 95.31 174 TYR A CA 1
ATOM 1389 C C . TYR A 1 174 ? 2.421 -2.299 -25.290 1.00 95.31 174 TYR A C 1
ATOM 1391 O O . TYR A 1 174 ? 1.346 -1.940 -25.776 1.00 95.31 174 TYR A O 1
ATOM 1399 N N . LEU A 1 175 ? 3.597 -1.913 -25.785 1.00 94.81 175 LEU A N 1
ATOM 1400 C CA . LEU A 1 175 ? 3.703 -0.998 -26.917 1.00 94.81 175 LEU A CA 1
ATOM 1401 C C . LEU A 1 175 ? 4.894 -1.331 -27.817 1.00 94.81 175 LEU A C 1
ATOM 1403 O O . LEU A 1 175 ? 6.014 -1.483 -27.341 1.00 94.81 175 LEU A O 1
ATOM 1407 N N . GLU A 1 176 ? 4.652 -1.368 -29.126 1.00 92.94 176 GLU A N 1
ATOM 1408 C CA . GLU A 1 176 ? 5.685 -1.526 -30.167 1.00 92.94 176 GLU A CA 1
ATOM 1409 C C . GLU A 1 176 ? 5.806 -0.290 -31.072 1.00 92.94 176 GLU A C 1
ATOM 1411 O O . GLU A 1 176 ? 6.780 -0.142 -31.803 1.00 92.94 176 GLU A O 1
ATOM 1416 N N . ASP A 1 177 ? 4.819 0.604 -31.004 1.00 94.00 177 ASP A N 1
ATOM 1417 C CA . ASP A 1 177 ? 4.682 1.788 -31.845 1.00 94.00 177 ASP A CA 1
ATOM 1418 C C . ASP A 1 177 ? 5.121 3.038 -31.071 1.00 94.00 177 ASP A C 1
ATOM 1420 O O . ASP A 1 177 ? 4.468 3.449 -30.104 1.00 94.00 177 ASP A O 1
ATOM 1424 N N . PHE A 1 178 ? 6.244 3.630 -31.484 1.00 96.31 178 PHE A N 1
ATOM 1425 C CA . PHE A 1 178 ? 6.817 4.803 -30.827 1.00 96.31 178 PHE A CA 1
ATOM 1426 C C . PHE A 1 178 ? 5.895 6.022 -30.883 1.00 96.31 178 PHE A C 1
ATOM 1428 O O . PHE A 1 178 ? 5.850 6.787 -29.919 1.00 96.31 178 PHE A O 1
ATOM 1435 N N . ASP A 1 179 ? 5.134 6.191 -31.965 1.00 96.19 179 ASP A N 1
ATOM 1436 C CA . ASP A 1 179 ? 4.324 7.394 -32.182 1.00 96.19 179 ASP A CA 1
ATOM 1437 C C . ASP A 1 179 ? 3.210 7.512 -31.130 1.00 96.19 179 ASP A C 1
ATOM 1439 O O . ASP A 1 179 ? 2.819 8.607 -30.730 1.00 96.19 179 ASP A O 1
ATOM 1443 N N . LYS A 1 180 ? 2.772 6.375 -30.576 1.00 96.81 180 LYS A N 1
ATOM 1444 C CA . LYS A 1 180 ? 1.778 6.296 -29.494 1.00 96.81 180 LYS A CA 1
ATOM 1445 C C . LYS A 1 180 ? 2.377 6.414 -28.093 1.00 96.81 180 LYS A C 1
ATOM 1447 O O . LYS A 1 180 ? 1.635 6.467 -27.109 1.00 96.81 180 LYS A O 1
ATOM 1452 N N . MET A 1 181 ? 3.704 6.435 -27.962 1.00 97.00 181 MET A N 1
ATOM 1453 C CA . MET A 1 181 ? 4.375 6.391 -26.660 1.00 97.00 181 MET A CA 1
ATOM 1454 C C . MET A 1 181 ? 4.010 7.601 -25.796 1.00 97.00 181 MET A C 1
ATOM 1456 O O . MET A 1 181 ? 3.688 7.441 -24.618 1.00 97.00 181 MET A O 1
ATOM 1460 N N . LEU A 1 182 ? 4.001 8.804 -26.378 1.00 96.19 182 LEU A N 1
ATOM 1461 C CA . LEU A 1 182 ? 3.631 10.032 -25.670 1.00 96.19 182 LEU A CA 1
ATOM 1462 C C . LEU A 1 182 ? 2.182 10.006 -25.170 1.00 96.19 182 LEU A C 1
ATOM 1464 O O . LEU A 1 182 ? 1.937 10.356 -24.015 1.00 96.19 182 LEU A O 1
ATOM 1468 N N . ASP A 1 183 ? 1.241 9.527 -25.984 1.00 96.62 183 ASP A N 1
ATOM 1469 C CA . ASP A 1 183 ? -0.170 9.416 -25.600 1.00 96.62 183 ASP A CA 1
ATOM 1470 C C . ASP A 1 183 ? -0.364 8.466 -24.418 1.00 96.62 183 ASP A C 1
ATOM 1472 O O . ASP A 1 183 ? -1.110 8.761 -23.478 1.00 96.62 183 ASP A O 1
ATOM 1476 N N . VAL A 1 184 ? 0.337 7.330 -24.431 1.00 97.69 184 VAL A N 1
ATOM 1477 C CA . VAL A 1 184 ? 0.297 6.354 -23.337 1.00 97.69 184 VAL A CA 1
ATOM 1478 C C . VAL A 1 184 ? 0.908 6.943 -22.059 1.00 97.69 184 VAL A C 1
ATOM 1480 O O . VAL A 1 184 ? 0.304 6.832 -20.990 1.00 97.69 184 VAL A O 1
ATOM 1483 N N . LEU A 1 185 ? 2.045 7.641 -22.153 1.00 96.94 185 LEU A N 1
ATOM 1484 C CA . LEU A 1 185 ? 2.668 8.317 -21.006 1.00 96.94 185 LEU A CA 1
ATOM 1485 C C . LEU A 1 185 ? 1.773 9.430 -20.435 1.00 96.94 185 LEU A C 1
ATOM 1487 O O . LEU A 1 185 ? 1.677 9.585 -19.215 1.00 96.94 185 LEU A O 1
ATOM 1491 N N . ASN A 1 186 ? 1.082 10.186 -21.291 1.00 95.31 186 ASN A N 1
ATOM 1492 C CA . ASN A 1 186 ? 0.165 11.255 -20.883 1.00 95.31 186 ASN A CA 1
ATOM 1493 C C . ASN A 1 186 ? -1.078 10.722 -20.156 1.00 95.31 186 ASN A C 1
ATOM 1495 O O . ASN A 1 186 ? -1.603 11.390 -19.266 1.00 95.31 186 ASN A O 1
ATOM 1499 N N . LYS A 1 187 ? -1.478 9.476 -20.431 1.00 96.50 187 LYS A N 1
ATOM 1500 C CA . LYS A 1 187 ? -2.513 8.748 -19.678 1.00 96.50 187 LYS A CA 1
ATOM 1501 C C . LYS A 1 187 ? -2.022 8.177 -18.336 1.00 96.50 187 LYS A C 1
ATOM 1503 O O . LYS A 1 187 ? -2.769 7.458 -17.677 1.00 96.50 187 LYS A O 1
ATOM 1508 N N . LYS A 1 188 ? -0.809 8.540 -17.891 1.00 96.00 188 LYS A N 1
ATOM 1509 C CA . LYS A 1 188 ? -0.181 8.106 -16.625 1.00 96.00 188 LYS A CA 1
ATOM 1510 C C . LYS A 1 188 ? 0.056 6.591 -16.555 1.00 96.00 188 LYS A C 1
ATOM 1512 O O . LYS A 1 188 ? -0.133 5.981 -15.501 1.00 96.00 188 LYS A O 1
ATOM 1517 N N . ASN A 1 189 ? 0.470 6.005 -17.675 1.00 97.75 189 ASN A N 1
ATOM 1518 C CA . ASN A 1 189 ? 0.837 4.595 -17.777 1.00 97.75 189 ASN A CA 1
ATOM 1519 C C . ASN A 1 189 ? 2.359 4.406 -17.815 1.00 97.75 189 ASN A C 1
ATOM 1521 O O . ASN A 1 189 ? 3.113 5.323 -18.149 1.00 97.75 189 ASN A O 1
ATOM 1525 N N . ILE A 1 190 ? 2.788 3.187 -17.502 1.00 97.75 190 ILE A N 1
ATOM 1526 C CA . ILE A 1 190 ? 4.131 2.675 -17.781 1.00 97.75 190 ILE A CA 1
ATOM 1527 C C . ILE A 1 190 ? 4.060 1.727 -18.978 1.00 97.75 190 ILE A C 1
ATOM 1529 O O . ILE A 1 190 ? 3.005 1.176 -19.288 1.00 97.75 190 ILE A O 1
ATOM 1533 N N . ILE A 1 191 ? 5.173 1.563 -19.685 1.00 97.81 191 ILE A N 1
ATOM 1534 C CA . ILE A 1 191 ? 5.185 0.932 -21.005 1.00 97.81 191 ILE A CA 1
ATOM 1535 C C . ILE A 1 191 ? 6.138 -0.255 -21.004 1.00 97.81 191 ILE A C 1
ATOM 1537 O O . ILE A 1 191 ? 7.325 -0.064 -20.774 1.00 97.81 191 ILE A O 1
ATOM 1541 N N . LYS A 1 192 ? 5.652 -1.460 -21.313 1.00 96.69 192 LYS A N 1
ATOM 1542 C CA . LYS A 1 192 ? 6.500 -2.614 -21.651 1.00 96.69 192 LYS A CA 1
ATOM 1543 C C . LYS A 1 192 ? 6.723 -2.607 -23.161 1.00 96.69 192 LYS A C 1
ATOM 1545 O O . LYS A 1 192 ? 5.757 -2.713 -23.911 1.00 96.69 192 LYS A O 1
ATOM 1550 N N . ALA A 1 193 ? 7.969 -2.478 -23.605 1.00 95.69 193 ALA A N 1
ATOM 1551 C CA . ALA A 1 193 ? 8.281 -2.359 -25.028 1.00 95.69 193 ALA A CA 1
ATOM 1552 C C . ALA A 1 193 ? 9.550 -3.125 -25.424 1.00 95.69 193 ALA A C 1
ATOM 1554 O O . ALA A 1 193 ? 10.460 -3.257 -24.595 1.00 95.69 193 ALA A O 1
ATOM 1555 N N . PRO A 1 194 ? 9.640 -3.621 -26.673 1.00 95.62 194 PRO A N 1
ATOM 1556 C CA . PRO A 1 194 ? 10.848 -4.250 -27.191 1.00 95.62 194 PRO A CA 1
ATOM 1557 C C . PRO A 1 194 ? 11.969 -3.214 -27.334 1.00 95.62 194 PRO A C 1
ATOM 1559 O O . PRO A 1 194 ? 11.773 -2.119 -27.860 1.00 95.62 194 PRO A O 1
ATOM 1562 N N . TRP A 1 195 ? 13.174 -3.541 -26.876 1.00 96.50 195 TRP A N 1
ATOM 1563 C CA . TRP A 1 195 ? 14.293 -2.606 -26.803 1.00 96.50 195 TRP A CA 1
ATOM 1564 C C . TRP A 1 195 ? 15.628 -3.257 -27.173 1.00 96.50 195 TRP A C 1
ATOM 1566 O O . TRP A 1 195 ? 15.882 -4.429 -26.905 1.00 96.50 195 TRP A O 1
ATOM 1576 N N . CYS A 1 196 ? 16.509 -2.489 -27.818 1.00 95.81 196 CYS A N 1
ATOM 1577 C CA . CYS A 1 196 ? 17.811 -2.964 -28.311 1.00 95.81 196 CYS A CA 1
ATOM 1578 C C . CYS A 1 196 ? 18.928 -3.018 -27.250 1.00 95.81 196 CYS A C 1
ATOM 1580 O O . CYS A 1 196 ? 20.030 -3.462 -27.571 1.00 95.81 196 CYS A O 1
ATOM 1582 N N . ASN A 1 197 ? 18.658 -2.585 -26.013 1.00 96.12 197 ASN A N 1
ATOM 1583 C CA . ASN A 1 197 ? 19.631 -2.496 -24.918 1.00 96.12 197 ASN A CA 1
ATOM 1584 C C . ASN A 1 197 ? 20.855 -1.610 -25.230 1.00 96.12 197 ASN A C 1
ATOM 1586 O O . ASN A 1 197 ? 21.988 -1.971 -24.930 1.00 96.12 197 ASN A O 1
ATOM 1590 N N . GLU A 1 198 ? 20.629 -0.468 -25.889 1.00 97.44 198 GLU A N 1
ATOM 1591 C CA . GLU A 1 198 ? 21.684 0.483 -26.268 1.00 97.44 198 GLU A CA 1
ATOM 1592 C C . GLU A 1 198 ? 21.447 1.849 -25.614 1.00 97.44 198 GLU A C 1
ATOM 1594 O O . GLU A 1 198 ? 20.395 2.464 -25.821 1.00 97.44 198 GLU A O 1
ATOM 1599 N N . THR A 1 199 ? 22.454 2.387 -24.918 1.00 96.69 199 THR A N 1
ATOM 1600 C CA . THR A 1 199 ? 22.375 3.677 -24.203 1.00 96.69 199 THR A CA 1
ATOM 1601 C C . THR A 1 199 ? 21.967 4.836 -25.114 1.00 96.69 199 THR A C 1
ATOM 1603 O O . THR A 1 199 ? 21.134 5.659 -24.745 1.00 96.69 199 THR A O 1
ATOM 1606 N N . LYS A 1 200 ? 22.480 4.881 -26.354 1.00 97.50 200 LYS A N 1
ATOM 1607 C CA . LYS A 1 200 ? 22.101 5.920 -27.333 1.00 97.50 200 LYS A CA 1
ATOM 1608 C C . LYS A 1 200 ? 20.601 5.901 -27.649 1.00 97.50 200 LYS A C 1
ATOM 1610 O O . LYS A 1 200 ? 20.006 6.947 -27.888 1.00 97.50 200 LYS A O 1
ATOM 1615 N N . CYS A 1 201 ? 19.986 4.716 -27.655 1.00 97.50 201 CYS A N 1
ATOM 1616 C CA . CYS A 1 201 ? 18.551 4.577 -27.884 1.00 97.50 201 CYS A CA 1
ATOM 1617 C C . CYS A 1 201 ? 17.749 5.082 -26.684 1.00 97.50 201 CYS A C 1
ATOM 1619 O O . CYS A 1 201 ? 16.793 5.822 -26.879 1.00 97.50 201 CYS A O 1
ATOM 1621 N N . GLU A 1 202 ? 18.158 4.735 -25.462 1.00 97.56 202 GLU A N 1
ATOM 1622 C CA . GLU A 1 202 ? 17.512 5.230 -24.241 1.00 97.56 202 GLU A CA 1
ATOM 1623 C C . GLU A 1 202 ? 17.540 6.762 -24.156 1.00 97.56 202 GLU A C 1
ATOM 1625 O O . GLU A 1 202 ? 16.501 7.379 -23.923 1.00 97.56 202 GLU A O 1
ATOM 1630 N N . ILE A 1 203 ? 18.697 7.380 -24.421 1.00 97.38 203 ILE A N 1
ATOM 1631 C CA . ILE A 1 203 ? 18.837 8.845 -24.444 1.00 97.38 203 ILE A CA 1
ATOM 1632 C C . ILE A 1 203 ? 17.886 9.455 -25.482 1.00 97.38 203 ILE A C 1
ATOM 1634 O O . ILE A 1 203 ? 17.112 10.353 -25.157 1.00 97.38 203 ILE A O 1
ATOM 1638 N N . SER A 1 204 ? 17.871 8.909 -26.701 1.00 97.50 204 SER A N 1
ATOM 1639 C CA . SER A 1 204 ? 16.992 9.378 -27.777 1.00 97.50 204 SER A CA 1
ATOM 1640 C C . SER A 1 204 ? 15.499 9.232 -27.450 1.00 97.50 204 SER A C 1
ATOM 1642 O O . SER A 1 204 ? 14.703 10.098 -27.812 1.00 97.50 204 SER A O 1
ATOM 1644 N N . ILE A 1 205 ? 15.085 8.147 -26.783 1.00 97.38 205 ILE A N 1
ATOM 1645 C CA . ILE A 1 205 ? 13.697 7.962 -26.326 1.00 97.38 205 ILE A CA 1
ATOM 1646 C C . ILE A 1 205 ? 13.348 9.028 -25.283 1.00 97.38 205 ILE A C 1
ATOM 1648 O O . ILE A 1 205 ? 12.302 9.672 -25.389 1.00 97.38 205 ILE A O 1
ATOM 1652 N N . LYS A 1 206 ? 14.225 9.256 -24.299 1.00 97.38 206 LYS A N 1
ATOM 1653 C CA . LYS A 1 206 ? 14.019 10.270 -23.259 1.00 97.38 206 LYS A CA 1
ATOM 1654 C C . LYS A 1 206 ? 13.873 11.668 -23.861 1.00 97.38 206 LYS A C 1
ATOM 1656 O O . LYS A 1 206 ? 12.972 12.406 -23.478 1.00 97.38 206 LYS A O 1
ATOM 1661 N N . GLU A 1 207 ? 14.721 12.037 -24.812 1.00 96.25 207 GLU A N 1
ATOM 1662 C CA . GLU A 1 207 ? 14.655 13.344 -25.476 1.00 96.25 207 GLU A CA 1
ATOM 1663 C C . GLU A 1 207 ? 13.353 13.518 -26.261 1.00 96.25 207 GLU A C 1
ATOM 1665 O O . GLU A 1 207 ? 12.629 14.482 -26.025 1.00 96.25 207 GLU A O 1
ATOM 1670 N N . ARG A 1 208 ? 13.000 12.549 -27.115 1.00 96.12 208 ARG A N 1
ATOM 1671 C CA . ARG A 1 208 ? 11.780 12.592 -27.941 1.00 96.12 208 ARG A CA 1
ATOM 1672 C C . ARG A 1 208 ? 10.479 12.534 -27.140 1.00 96.12 208 ARG A C 1
ATOM 1674 O O . ARG A 1 208 ? 9.445 12.963 -27.634 1.00 96.12 208 ARG A O 1
ATOM 1681 N N . THR A 1 209 ? 10.518 12.003 -25.918 1.00 96.69 209 THR A N 1
ATOM 1682 C CA . THR A 1 209 ? 9.348 11.941 -25.025 1.00 96.69 209 THR A CA 1
ATOM 1683 C C . THR A 1 209 ? 9.306 13.071 -23.991 1.00 96.69 209 THR A C 1
ATOM 1685 O O . THR A 1 209 ? 8.391 13.117 -23.165 1.00 96.69 209 THR A O 1
ATOM 1688 N N . THR A 1 210 ? 10.284 13.983 -24.011 1.00 96.25 210 THR A N 1
ATOM 1689 C CA . THR A 1 210 ? 10.291 15.176 -23.157 1.00 96.25 210 THR A CA 1
ATOM 1690 C C . THR A 1 210 ? 9.384 16.244 -23.760 1.00 96.25 210 THR A C 1
ATOM 1692 O O . THR A 1 210 ? 9.541 16.611 -24.920 1.00 96.25 210 THR A O 1
ATOM 1695 N N . ILE A 1 211 ? 8.461 16.778 -22.958 1.00 92.94 211 ILE A N 1
ATOM 1696 C CA . ILE A 1 211 ? 7.563 17.862 -23.374 1.00 92.94 211 ILE A CA 1
ATOM 1697 C C . ILE A 1 211 ? 8.162 19.189 -22.907 1.00 92.94 211 ILE A C 1
ATOM 1699 O O . ILE A 1 211 ? 8.464 19.348 -21.718 1.00 92.94 211 ILE A O 1
ATOM 1703 N N . ARG A 1 212 ? 8.336 20.126 -23.844 1.00 92.69 212 ARG A N 1
ATOM 1704 C CA . ARG A 1 212 ? 8.894 21.462 -23.601 1.00 92.69 212 ARG A CA 1
ATOM 1705 C C . ARG A 1 212 ? 7.938 22.557 -24.064 1.00 92.69 212 ARG A C 1
ATOM 1707 O O . ARG A 1 212 ? 7.302 22.409 -25.103 1.00 92.69 212 ARG A O 1
ATOM 1714 N N . GLU A 1 213 ? 7.905 23.657 -23.323 1.00 91.62 213 GLU A N 1
ATOM 1715 C CA . GLU A 1 213 ? 7.338 24.939 -23.751 1.00 91.62 213 GLU A CA 1
ATOM 1716 C C . GLU A 1 213 ? 8.482 25.958 -23.792 1.00 91.62 213 GLU A C 1
ATOM 1718 O O . GLU A 1 213 ? 8.987 26.393 -22.756 1.00 91.62 213 GLU A O 1
ATOM 1723 N N . GLY A 1 214 ? 8.962 26.275 -24.999 1.00 88.38 214 GLY A N 1
ATOM 1724 C CA . GLY A 1 214 ? 10.216 27.013 -25.171 1.00 88.38 214 GLY A CA 1
ATOM 1725 C C . GLY A 1 214 ? 11.398 26.257 -24.554 1.00 88.38 214 GLY A C 1
ATOM 1726 O O . GLY A 1 214 ? 11.581 25.063 -24.806 1.00 88.38 214 GLY A O 1
ATOM 1727 N N . ASP A 1 215 ? 12.168 26.940 -23.708 1.00 87.25 215 ASP A N 1
ATOM 1728 C CA . ASP A 1 215 ? 13.309 26.355 -22.989 1.00 87.25 215 ASP A CA 1
ATOM 1729 C C . ASP A 1 215 ? 12.907 25.603 -21.706 1.00 87.25 215 ASP A C 1
ATOM 1731 O O . ASP A 1 215 ? 13.743 24.963 -21.062 1.00 87.25 215 ASP A O 1
ATOM 1735 N N . LEU A 1 216 ? 11.627 25.645 -21.317 1.00 88.81 216 LEU A N 1
ATOM 1736 C CA . LEU A 1 216 ? 11.142 25.035 -20.082 1.00 88.81 216 LEU A CA 1
ATOM 1737 C C . LEU A 1 216 ? 10.691 23.592 -20.314 1.00 88.81 216 LEU A C 1
ATOM 1739 O O . LEU A 1 216 ? 9.863 23.302 -21.176 1.00 88.81 216 LEU A O 1
ATOM 1743 N N . ILE A 1 217 ? 11.203 22.669 -19.495 1.00 89.69 217 ILE A N 1
ATOM 1744 C CA . ILE A 1 217 ? 10.741 21.277 -19.468 1.00 89.69 217 ILE A CA 1
ATOM 1745 C C . ILE A 1 217 ? 9.473 21.201 -18.615 1.00 89.69 217 ILE A C 1
ATOM 1747 O O . ILE A 1 217 ? 9.543 21.242 -17.388 1.00 89.69 217 ILE A O 1
ATOM 1751 N N . ILE A 1 218 ? 8.325 21.032 -19.272 1.00 91.88 218 ILE A N 1
ATOM 1752 C CA . ILE A 1 218 ? 7.024 20.846 -18.614 1.00 91.88 218 ILE A CA 1
ATOM 1753 C C . ILE A 1 218 ? 6.887 19.419 -18.091 1.00 91.88 218 ILE A C 1
ATOM 1755 O O . ILE A 1 218 ? 6.306 19.172 -17.034 1.00 91.88 218 ILE A O 1
ATOM 1759 N N . THR A 1 219 ? 7.416 18.437 -18.822 1.00 90.75 219 THR A N 1
ATOM 1760 C CA . THR A 1 219 ? 7.380 17.040 -18.388 1.00 90.75 219 THR A CA 1
ATOM 1761 C C . THR A 1 219 ? 8.620 16.292 -18.846 1.00 90.75 219 THR A C 1
ATOM 1763 O O . THR A 1 219 ? 8.956 16.293 -20.031 1.00 90.75 219 THR A O 1
ATOM 1766 N N . GLN A 1 220 ? 9.294 15.620 -17.908 1.00 92.38 220 GLN A N 1
ATOM 1767 C CA . GLN A 1 220 ? 10.450 14.787 -18.230 1.00 92.38 220 GLN A CA 1
ATOM 1768 C C . GLN A 1 220 ? 10.047 13.602 -19.114 1.00 92.38 220 GLN A C 1
ATOM 1770 O O . GLN A 1 220 ? 9.008 12.969 -18.897 1.00 92.38 220 GLN A O 1
ATOM 1775 N N . GLY A 1 221 ? 10.898 13.286 -20.089 1.00 94.62 221 GLY A N 1
ATOM 1776 C CA . GLY A 1 221 ? 10.739 12.096 -20.913 1.00 94.62 221 GLY A CA 1
ATOM 1777 C C . GLY A 1 221 ? 10.950 10.795 -20.146 1.00 94.62 221 GLY A C 1
ATOM 1778 O O . GLY A 1 221 ? 11.516 10.766 -19.047 1.00 94.62 221 GLY A O 1
ATOM 1779 N N . ALA A 1 222 ? 10.476 9.706 -20.741 1.00 97.25 222 ALA A N 1
ATOM 1780 C CA . ALA A 1 222 ? 10.555 8.382 -20.151 1.00 97.25 222 ALA A CA 1
ATOM 1781 C C . ALA A 1 222 ? 12.001 7.867 -20.110 1.00 97.25 222 ALA A C 1
ATOM 1783 O O . ALA A 1 222 ? 12.788 8.093 -21.028 1.00 97.25 222 ALA A O 1
ATOM 1784 N N . LYS A 1 223 ? 12.334 7.145 -19.040 1.00 96.88 223 LYS A N 1
ATOM 1785 C CA . LYS A 1 223 ? 13.602 6.419 -18.869 1.00 96.88 223 LYS A CA 1
ATOM 1786 C C . LYS A 1 223 ? 13.318 4.925 -18.801 1.00 96.88 223 LYS A C 1
ATOM 1788 O O . LYS A 1 223 ? 12.164 4.536 -18.598 1.00 96.88 223 LYS A O 1
ATOM 1793 N N . THR A 1 224 ? 14.352 4.099 -18.930 1.00 97.56 224 THR A N 1
ATOM 1794 C CA . THR A 1 224 ? 14.220 2.691 -18.545 1.00 97.56 224 THR A CA 1
ATOM 1795 C C . THR A 1 224 ? 14.063 2.595 -17.023 1.00 97.56 224 THR A C 1
ATOM 1797 O O . THR A 1 224 ? 14.735 3.296 -16.266 1.00 97.56 224 THR A O 1
ATOM 1800 N N . LEU A 1 225 ? 13.114 1.781 -16.562 1.00 97.56 225 LEU A N 1
ATOM 1801 C CA . LEU A 1 225 ? 12.885 1.511 -15.140 1.00 97.56 225 LEU A CA 1
ATOM 1802 C C . LEU A 1 225 ? 13.586 0.215 -14.743 1.00 97.56 225 LEU A C 1
ATOM 1804 O O . LEU A 1 225 ? 14.371 0.183 -13.799 1.00 97.56 225 LEU A O 1
ATOM 1808 N N . CYS A 1 226 ? 13.309 -0.852 -15.488 1.00 97.38 226 CYS A N 1
ATOM 1809 C CA . CYS A 1 226 ? 14.000 -2.125 -15.376 1.00 97.38 226 CYS A CA 1
ATOM 1810 C C . CYS A 1 226 ? 13.771 -2.975 -16.628 1.00 97.38 226 CYS A C 1
ATOM 1812 O O . CYS A 1 226 ? 12.785 -2.806 -17.352 1.00 97.38 226 CYS A O 1
ATOM 1814 N N . ILE A 1 227 ? 14.674 -3.927 -16.850 1.00 97.12 227 ILE A N 1
ATOM 1815 C CA . ILE A 1 227 ? 14.415 -5.087 -17.701 1.00 97.12 227 ILE A CA 1
ATOM 1816 C C . ILE A 1 227 ? 13.709 -6.108 -16.796 1.00 97.12 227 ILE A C 1
ATOM 1818 O O . ILE A 1 227 ? 14.349 -6.614 -15.870 1.00 97.12 227 ILE A O 1
ATOM 1822 N N . PRO A 1 228 ? 12.400 -6.369 -16.972 1.00 95.06 228 PRO A N 1
ATOM 1823 C CA . PRO A 1 228 ? 11.687 -7.314 -16.124 1.00 95.06 228 PRO A CA 1
ATOM 1824 C C . PRO A 1 228 ? 12.272 -8.716 -16.298 1.00 95.06 228 PRO A C 1
ATOM 1826 O O . PRO A 1 228 ? 12.606 -9.112 -17.413 1.00 95.06 228 PRO A O 1
ATOM 1829 N N . PHE A 1 229 ? 12.364 -9.488 -15.214 1.00 93.88 229 PHE A N 1
ATOM 1830 C CA . PHE A 1 229 ? 12.782 -10.889 -15.317 1.00 93.88 229 PHE A CA 1
ATOM 1831 C C . PHE A 1 229 ? 11.808 -11.709 -16.174 1.00 93.88 229 PHE A C 1
ATOM 1833 O O . PHE A 1 229 ? 12.242 -12.573 -16.929 1.00 93.88 229 PHE A O 1
ATOM 1840 N N . ASP A 1 230 ? 10.509 -11.394 -16.116 1.00 89.44 230 ASP A N 1
ATOM 1841 C CA . ASP A 1 230 ? 9.512 -11.968 -17.020 1.00 89.44 230 ASP A CA 1
ATOM 1842 C C . ASP A 1 230 ? 9.523 -11.272 -18.394 1.00 89.44 230 ASP A C 1
ATOM 1844 O O . ASP A 1 230 ? 9.045 -10.143 -18.581 1.00 89.44 230 ASP A O 1
ATOM 1848 N N . GLN A 1 231 ? 10.060 -11.994 -19.374 1.00 90.38 231 GLN A N 1
ATOM 1849 C CA . GLN A 1 231 ? 10.206 -11.574 -20.767 1.00 90.38 231 GLN A CA 1
ATOM 1850 C C . GLN A 1 231 ? 9.100 -12.124 -21.683 1.00 90.38 231 GLN A C 1
ATOM 1852 O O . GLN A 1 231 ? 9.224 -12.041 -22.902 1.00 90.38 231 GLN A O 1
ATOM 1857 N N . SER A 1 232 ? 8.005 -12.641 -21.120 1.00 80.31 232 SER A N 1
ATOM 1858 C CA . SER A 1 232 ? 6.890 -13.183 -21.899 1.00 80.31 232 SER A CA 1
ATOM 1859 C C . SER A 1 232 ? 6.080 -12.079 -22.608 1.00 80.31 232 SER A C 1
ATOM 1861 O O . SER A 1 232 ? 5.868 -11.005 -22.017 1.00 80.31 232 SER A O 1
ATOM 1863 N N . PRO A 1 233 ? 5.582 -12.329 -23.838 1.00 72.12 233 PRO A N 1
ATOM 1864 C CA . PRO A 1 233 ? 5.893 -13.485 -24.693 1.00 72.12 233 PRO A CA 1
ATOM 1865 C C . PRO A 1 233 ? 7.306 -13.386 -25.287 1.00 72.12 233 PRO A C 1
ATOM 1867 O O . PRO A 1 233 ? 7.733 -12.296 -25.655 1.00 72.12 233 PRO A O 1
ATOM 1870 N N . ASN A 1 234 ? 8.019 -14.510 -25.418 1.00 69.81 234 ASN A N 1
ATOM 1871 C CA . ASN A 1 234 ? 9.410 -14.537 -25.882 1.00 69.81 234 ASN A CA 1
ATOM 1872 C C . ASN A 1 234 ? 9.596 -13.781 -27.210 1.00 69.81 234 ASN A C 1
ATOM 1874 O O . ASN A 1 234 ? 8.975 -14.106 -28.223 1.00 69.81 234 ASN A O 1
ATOM 1878 N N . LEU A 1 235 ? 10.549 -12.839 -27.237 1.00 68.38 235 LEU A N 1
ATOM 1879 C CA . LEU A 1 235 ? 10.958 -12.113 -28.454 1.00 68.38 235 LEU A CA 1
ATOM 1880 C C . LEU A 1 235 ? 11.410 -13.044 -29.597 1.00 68.38 235 LEU A C 1
ATOM 1882 O O . LEU A 1 235 ? 11.465 -12.619 -30.748 1.00 68.38 235 LEU A O 1
ATOM 1886 N N . ILE A 1 236 ? 11.759 -14.291 -29.260 1.00 57.62 236 ILE A N 1
ATOM 1887 C CA . ILE A 1 236 ? 12.255 -15.343 -30.157 1.00 57.62 236 ILE A CA 1
ATOM 1888 C C . ILE A 1 236 ? 11.108 -16.230 -30.693 1.00 57.62 236 ILE A C 1
ATOM 1890 O O . ILE A 1 236 ? 11.239 -16.829 -31.755 1.00 57.62 236 ILE A O 1
ATOM 1894 N N . GLU A 1 237 ? 9.955 -16.305 -30.023 1.00 51.88 237 GLU A N 1
ATOM 1895 C CA . GLU A 1 237 ? 8.824 -17.149 -30.465 1.00 51.88 237 GLU A CA 1
ATOM 1896 C C . GLU A 1 237 ? 7.829 -16.390 -31.356 1.00 51.88 237 GLU A C 1
ATOM 1898 O O . GLU A 1 237 ? 7.227 -16.975 -32.258 1.00 51.88 237 GLU A O 1
ATOM 1903 N N . ASN A 1 238 ? 7.757 -15.062 -31.215 1.00 47.41 238 ASN A N 1
ATOM 1904 C CA . ASN A 1 238 ? 7.040 -14.187 -32.152 1.00 47.41 238 ASN A CA 1
ATOM 1905 C C . ASN A 1 238 ? 7.769 -13.998 -33.499 1.00 47.41 238 ASN A C 1
ATOM 1907 O O . ASN A 1 238 ? 7.272 -13.288 -34.369 1.00 47.41 238 ASN A O 1
ATOM 1911 N N . SER A 1 239 ? 8.910 -14.665 -33.714 1.00 47.28 239 SER A N 1
ATOM 1912 C CA . SER A 1 239 ? 9.498 -14.876 -35.047 1.00 47.28 239 SER A CA 1
ATOM 1913 C C . SER A 1 239 ? 8.920 -16.107 -35.756 1.00 47.28 239 SER A C 1
ATOM 1915 O O . SER A 1 239 ? 9.622 -16.844 -36.445 1.00 47.28 239 SER A O 1
ATOM 1917 N N . SER A 1 240 ? 7.618 -16.337 -35.612 1.00 46.19 240 SER A N 1
ATOM 1918 C CA . SER A 1 240 ? 6.866 -17.177 -36.537 1.00 46.19 240 SER A CA 1
ATOM 1919 C C . SER A 1 240 ? 6.550 -16.327 -37.778 1.00 46.19 240 SER A C 1
ATOM 1921 O O . SER A 1 240 ? 5.692 -15.451 -37.742 1.00 46.19 240 SER A O 1
ATOM 1923 N N . SER A 1 241 ? 7.282 -16.587 -38.870 1.00 48.50 241 SER A N 1
ATOM 1924 C CA . SER A 1 241 ? 7.257 -15.930 -40.197 1.00 48.50 241 SER A CA 1
ATOM 1925 C C . SER A 1 241 ? 7.929 -14.541 -40.300 1.00 48.50 241 SER A C 1
ATOM 1927 O O . SER A 1 241 ? 7.324 -13.502 -40.060 1.00 48.50 241 SER A O 1
ATOM 1929 N N . ASP A 1 242 ? 9.215 -14.535 -40.677 1.00 51.84 242 ASP A N 1
ATOM 1930 C CA . ASP A 1 242 ? 9.998 -13.444 -41.305 1.00 51.84 242 ASP A CA 1
ATOM 1931 C C . ASP A 1 242 ? 10.057 -12.031 -40.679 1.00 51.84 242 ASP A C 1
ATOM 1933 O O . ASP A 1 242 ? 10.773 -11.166 -41.191 1.00 51.84 242 ASP A O 1
ATOM 1937 N N . LYS A 1 243 ? 9.396 -11.751 -39.551 1.00 64.00 243 LYS A N 1
ATOM 1938 C CA . LYS A 1 243 ? 9.427 -10.423 -38.914 1.00 64.00 243 LYS A CA 1
ATOM 1939 C C . LYS A 1 243 ? 10.329 -10.395 -37.686 1.00 64.00 243 LYS A C 1
ATOM 1941 O O . LYS A 1 243 ? 9.996 -10.884 -36.612 1.00 64.00 243 LYS A O 1
ATOM 1946 N N . ILE A 1 244 ? 11.487 -9.758 -37.842 1.00 73.56 244 ILE A N 1
ATOM 1947 C CA . ILE A 1 244 ? 12.381 -9.402 -36.735 1.00 73.56 244 ILE A CA 1
ATOM 1948 C C . ILE A 1 244 ? 11.660 -8.387 -35.837 1.00 73.56 244 ILE A C 1
ATOM 1950 O O . ILE A 1 244 ? 11.315 -7.300 -36.300 1.00 73.56 244 ILE A O 1
ATOM 1954 N N . CYS A 1 245 ? 11.478 -8.708 -34.550 1.00 84.31 245 CYS A N 1
ATOM 1955 C CA . CYS A 1 245 ? 10.977 -7.743 -33.571 1.00 84.31 245 CYS A CA 1
ATOM 1956 C C . CYS A 1 245 ? 11.960 -6.563 -33.461 1.00 84.31 245 CYS A C 1
ATOM 1958 O O . CYS A 1 245 ? 13.130 -6.730 -33.087 1.00 84.31 245 CYS A O 1
ATOM 1960 N N . LYS A 1 246 ? 11.498 -5.371 -33.846 1.00 91.56 246 LYS A N 1
ATOM 1961 C CA . LYS A 1 246 ? 12.292 -4.140 -33.834 1.00 91.56 246 LYS A CA 1
ATOM 1962 C C . LYS A 1 246 ? 12.226 -3.465 -32.469 1.00 91.56 246 LYS A C 1
ATOM 1964 O O . LYS A 1 246 ? 11.259 -3.591 -31.727 1.00 91.56 246 LYS A O 1
ATOM 1969 N N . CYS A 1 247 ?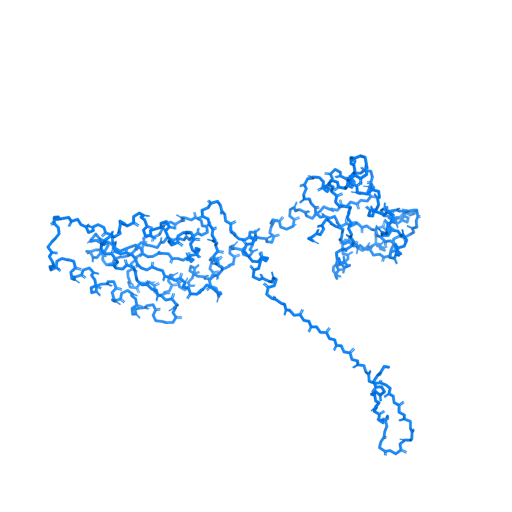 13.278 -2.730 -32.144 1.00 95.06 247 CYS A N 1
ATOM 1970 C CA . CYS A 1 247 ? 13.306 -1.850 -30.989 1.00 95.06 247 CYS A CA 1
ATOM 1971 C C . CYS A 1 247 ? 12.267 -0.730 -31.148 1.00 95.06 247 CYS A C 1
ATOM 1973 O O . CYS A 1 247 ? 12.223 -0.074 -32.182 1.00 95.06 247 CYS A O 1
ATOM 1975 N N . ILE A 1 248 ? 11.511 -0.427 -30.092 1.00 95.81 248 ILE A N 1
ATOM 1976 C CA . ILE A 1 248 ? 10.539 0.674 -30.103 1.00 95.81 248 ILE A CA 1
ATOM 1977 C C . ILE A 1 248 ? 11.194 2.017 -30.451 1.00 95.81 248 ILE A C 1
ATOM 1979 O O . ILE A 1 248 ? 10.590 2.872 -31.077 1.00 95.81 248 ILE A O 1
ATOM 1983 N N . GLY A 1 249 ? 12.453 2.228 -30.061 1.00 94.56 249 GLY A N 1
ATOM 1984 C CA . GLY A 1 249 ? 13.132 3.504 -30.268 1.00 94.56 249 GLY A CA 1
ATOM 1985 C C . GLY A 1 249 ? 13.922 3.632 -31.572 1.00 94.56 249 GLY A C 1
ATOM 1986 O O . GLY A 1 249 ? 14.420 4.729 -31.825 1.00 94.56 249 GLY A O 1
ATOM 1987 N N . CYS A 1 250 ? 14.134 2.559 -32.347 1.00 94.12 250 CYS A N 1
ATOM 1988 C CA . CYS A 1 250 ? 14.978 2.574 -33.558 1.00 94.12 250 CYS A CA 1
ATOM 1989 C C . CYS A 1 250 ? 14.835 1.292 -34.401 1.00 94.12 250 CYS A C 1
ATOM 1991 O O . CYS A 1 250 ? 14.342 0.285 -33.919 1.00 94.12 250 CYS A O 1
ATOM 1993 N N . ASP A 1 251 ? 15.415 1.252 -35.602 1.00 91.00 251 ASP A N 1
ATOM 1994 C CA . ASP A 1 251 ? 15.316 0.091 -36.508 1.00 91.00 251 ASP A CA 1
ATOM 1995 C C . ASP A 1 251 ? 16.159 -1.147 -36.150 1.00 91.00 251 ASP A C 1
ATOM 1997 O O . ASP A 1 251 ? 16.155 -2.137 -36.884 1.00 91.00 251 ASP A O 1
ATOM 2001 N N . ARG A 1 252 ? 16.894 -1.136 -35.031 1.00 92.75 252 ARG A N 1
ATOM 2002 C CA . ARG A 1 252 ? 17.680 -2.305 -34.601 1.00 92.75 252 ARG A CA 1
ATOM 2003 C C . ARG A 1 252 ? 16.783 -3.436 -34.097 1.00 92.75 252 ARG A C 1
ATOM 2005 O O . ARG A 1 252 ? 15.715 -3.193 -33.540 1.00 92.75 252 ARG A O 1
ATOM 2012 N N . LYS A 1 253 ? 17.286 -4.670 -34.187 1.00 92.50 253 LYS A N 1
ATOM 2013 C CA . LYS A 1 253 ? 16.686 -5.847 -33.543 1.00 92.50 253 LYS A CA 1
ATOM 2014 C C . LYS A 1 253 ? 16.578 -5.636 -32.026 1.00 92.50 253 LYS A C 1
ATOM 2016 O O . LYS A 1 253 ? 17.546 -5.220 -31.382 1.00 92.50 253 LYS A O 1
ATOM 2021 N N . ALA A 1 254 ? 15.409 -5.924 -31.463 1.00 93.31 254 ALA A N 1
ATOM 2022 C CA . ALA A 1 254 ? 15.203 -5.917 -30.022 1.00 93.31 254 ALA A CA 1
ATOM 2023 C C . ALA A 1 254 ? 15.941 -7.091 -29.356 1.00 93.31 254 ALA A C 1
ATOM 2025 O O . ALA A 1 254 ? 15.985 -8.198 -29.894 1.00 93.31 254 ALA A O 1
ATOM 2026 N N . LYS A 1 255 ? 16.535 -6.834 -28.188 1.00 93.38 255 LYS A N 1
ATOM 2027 C CA . LYS A 1 255 ? 17.251 -7.824 -27.368 1.00 93.38 255 LYS A CA 1
ATOM 2028 C C . LYS A 1 255 ? 16.442 -8.243 -26.139 1.00 93.38 255 LYS A C 1
ATOM 2030 O O . LYS A 1 255 ? 16.588 -9.369 -25.681 1.00 93.38 255 LYS A O 1
ATOM 2035 N N . CYS A 1 256 ? 15.613 -7.349 -25.604 1.00 93.50 256 CYS A N 1
ATOM 2036 C CA . CYS A 1 256 ? 14.778 -7.590 -24.430 1.00 93.50 256 CYS A CA 1
ATOM 2037 C C . CYS A 1 256 ? 13.528 -6.706 -24.461 1.00 93.50 256 CYS A C 1
ATOM 2039 O O . CYS A 1 256 ? 13.484 -5.697 -25.165 1.00 93.50 256 CYS A O 1
ATOM 2041 N N . TYR A 1 257 ? 12.519 -7.063 -23.678 1.00 95.50 257 TYR A N 1
ATOM 2042 C CA . TYR A 1 257 ? 11.527 -6.113 -23.207 1.00 95.50 257 TYR A CA 1
ATOM 2043 C C . TYR A 1 257 ? 12.092 -5.322 -22.045 1.00 95.50 257 TYR A C 1
ATOM 2045 O O . TYR A 1 257 ? 12.764 -5.868 -21.169 1.00 95.50 257 TYR A O 1
ATOM 2053 N N . VAL A 1 258 ? 11.752 -4.044 -22.008 1.00 96.75 258 VAL A N 1
ATOM 2054 C CA . VAL A 1 258 ? 12.075 -3.141 -20.909 1.00 96.75 258 VAL A CA 1
ATOM 2055 C C . VAL A 1 258 ? 10.818 -2.374 -20.517 1.00 96.75 258 VAL A C 1
ATOM 2057 O O . VAL A 1 258 ? 9.940 -2.138 -21.352 1.00 96.75 258 VAL A O 1
ATOM 2060 N N . ILE A 1 259 ? 10.717 -2.008 -19.241 1.00 97.88 259 ILE A N 1
ATOM 2061 C CA . ILE A 1 259 ? 9.666 -1.114 -18.763 1.00 97.88 259 ILE A CA 1
ATOM 2062 C C . ILE A 1 259 ? 10.186 0.319 -18.847 1.00 97.88 259 ILE A C 1
ATOM 2064 O O . ILE A 1 259 ? 11.168 0.664 -18.192 1.00 97.88 259 ILE A O 1
ATOM 2068 N N . PHE A 1 260 ? 9.515 1.155 -19.631 1.00 98.25 260 PHE A N 1
ATOM 2069 C CA . PHE A 1 260 ? 9.708 2.597 -19.682 1.00 98.25 260 PHE A CA 1
ATOM 2070 C C . PHE A 1 260 ? 8.664 3.319 -18.831 1.00 98.25 260 PHE A C 1
ATOM 2072 O O . PHE A 1 260 ? 7.511 2.897 -18.728 1.00 98.25 260 PHE A O 1
ATOM 2079 N N . GLY A 1 261 ? 9.043 4.463 -18.272 1.00 97.50 261 GLY A N 1
ATOM 2080 C CA . GLY A 1 261 ? 8.101 5.333 -17.579 1.00 97.50 261 GLY A CA 1
ATOM 2081 C C . GLY A 1 261 ? 8.705 6.671 -17.189 1.00 97.50 261 GLY A C 1
ATOM 2082 O O . GLY A 1 261 ? 9.920 6.875 -17.256 1.00 97.50 261 GLY A O 1
ATOM 2083 N N . ARG A 1 262 ? 7.837 7.591 -16.767 1.00 95.31 262 ARG A N 1
ATOM 2084 C CA . ARG A 1 262 ? 8.251 8.815 -16.074 1.00 95.31 262 ARG A CA 1
ATOM 2085 C C . ARG A 1 262 ? 8.626 8.444 -14.638 1.00 95.31 262 ARG A C 1
ATOM 2087 O O . ARG A 1 262 ? 7.890 7.704 -13.988 1.00 95.31 262 ARG A O 1
ATOM 2094 N N . SER A 1 263 ? 9.772 8.923 -14.167 1.00 92.06 263 SER A N 1
ATOM 2095 C CA . SER A 1 263 ? 10.275 8.644 -12.817 1.00 92.06 263 SER A CA 1
ATOM 2096 C C . SER A 1 263 ? 10.124 9.866 -11.912 1.00 92.06 263 SER A C 1
ATOM 2098 O O . SER A 1 263 ? 10.111 10.991 -12.412 1.00 92.06 263 SER A O 1
ATOM 2100 N N . TYR A 1 264 ? 10.056 9.625 -10.597 1.00 85.88 264 TYR A N 1
ATOM 2101 C CA . TYR A 1 264 ? 10.300 10.653 -9.576 1.00 85.88 264 TYR A CA 1
ATOM 2102 C C . TYR A 1 264 ? 11.697 11.273 -9.724 1.00 85.88 264 TYR A C 1
ATOM 2104 O O . TYR A 1 264 ? 12.573 10.631 -10.365 1.00 85.88 264 TYR A O 1
#

Organism: NCBI:txid1081669

Secondary structure (DSSP, 8-state):
----EEESSTT---EEEPP-------THHHHHHHHHH-BTTB----TTT-S-SEEEEEE---TTS-HHHHHHHHHHHHHHHHHTTTS-EEE---TTS-HHHHHHHHHHTT-SEEEEEEHHHHHHTEEEEEETTT--EEEEEGGGHHHHHHHHHHHHHHHHHHHHHHHHHHTEEE---GGGHHHHHHTT-EEEEEE---HHHHHHHHHHT-EEETTEEEEPPPEEEE--S--PSPTTTS-SSS---EETTEEEEP-EEEEEE---

Sequence (264 aa):
MFDIKVSDDVASETFSYVYQNCWGISTRSIGVLTMLHSDNKGFVSPPRVAHTQLMIIPCGITKSKTEDEKKNLYEYIEKVKVSLNGFRVKTDLRDNVTPGNKFNNCELKGIPLRIDVGFKDLKNNEVCLVRRDTCKKIQINFNNIKDVVTNEINNIHNDLFNKAKSDLESRLVYLEDFDKMLDVLNKKNIIKAPWCNETKCEISIKERTTIREGDLIITQGAKTLCIPFDQSPNLIENSSSDKICKCIGCDRKAKCYVIFGRSY